Protein AF-A0A425WKC8-F1 (afdb_monomer_lite)

Radius of gyration: 30.07 Å; chains: 1; bounding box: 67×68×90 Å

pLDDT: mean 71.14, std 19.86, range [26.58, 93.81]

Structure (mmCIF, N/CA/C/O backbone):
data_AF-A0A425WKC8-F1
#
_entry.id   AF-A0A425WKC8-F1
#
loop_
_atom_site.group_PDB
_atom_site.id
_atom_site.type_symbol
_atom_site.label_atom_id
_atom_site.label_alt_id
_atom_site.label_comp_id
_atom_site.label_asym_id
_atom_site.label_entity_id
_atom_site.label_seq_id
_atom_site.pdbx_PDB_ins_code
_atom_site.Cartn_x
_atom_site.Cartn_y
_atom_site.Cartn_z
_atom_site.occupancy
_atom_site.B_iso_or_equiv
_atom_site.auth_seq_id
_atom_site.auth_comp_id
_atom_site.auth_asym_id
_atom_site.auth_atom_id
_atom_site.pdbx_PDB_model_num
ATOM 1 N N . MET A 1 1 ? -29.186 4.270 -46.339 1.00 45.50 1 MET A N 1
ATOM 2 C CA . MET A 1 1 ? -27.878 3.637 -46.614 1.00 45.50 1 MET A CA 1
ATOM 3 C C . MET A 1 1 ? -27.082 4.549 -47.534 1.00 45.50 1 MET A C 1
ATOM 5 O O . MET A 1 1 ? -27.405 4.643 -48.707 1.00 45.50 1 MET A O 1
ATOM 9 N N . SER A 1 2 ? -26.125 5.294 -46.976 1.00 44.56 2 SER A N 1
ATOM 10 C CA . SER A 1 2 ? -25.170 6.122 -47.722 1.00 44.56 2 SER A CA 1
ATOM 11 C C . SER A 1 2 ? -23.818 5.429 -47.623 1.00 44.56 2 SER A C 1
ATOM 13 O O . SER A 1 2 ? -23.166 5.488 -46.585 1.00 44.56 2 SER A O 1
ATOM 15 N N . GLU A 1 3 ? -23.453 4.721 -48.683 1.00 51.47 3 GLU A N 1
ATOM 16 C CA . GLU A 1 3 ? -22.234 3.925 -48.783 1.00 51.47 3 GLU A CA 1
ATOM 17 C C . GLU A 1 3 ? -21.017 4.849 -48.953 1.00 51.47 3 GLU A C 1
ATOM 19 O O . GLU A 1 3 ? -20.830 5.492 -49.992 1.00 51.47 3 GLU A O 1
ATOM 24 N N . SER A 1 4 ? -20.199 4.965 -47.906 1.00 56.59 4 SER A N 1
ATOM 25 C CA . SER A 1 4 ? -18.940 5.709 -47.919 1.00 56.59 4 SER A CA 1
ATOM 26 C C . SER A 1 4 ? -17.901 4.956 -48.754 1.00 56.59 4 SER A C 1
ATOM 28 O O . SER A 1 4 ? -17.291 3.982 -48.319 1.00 56.59 4 SER A O 1
ATOM 30 N N . ARG A 1 5 ? -17.683 5.409 -49.995 1.00 58.25 5 ARG A N 1
ATOM 31 C CA . ARG A 1 5 ? -16.613 4.874 -50.848 1.00 58.25 5 ARG A CA 1
ATOM 32 C C . ARG A 1 5 ? -15.232 5.152 -50.230 1.00 58.25 5 ARG A C 1
ATOM 34 O O . ARG A 1 5 ? -14.960 6.301 -49.881 1.00 58.25 5 ARG A O 1
ATOM 41 N N . PRO A 1 6 ? -14.322 4.162 -50.181 1.00 57.41 6 PRO A N 1
ATOM 42 C CA . PRO A 1 6 ? -12.956 4.380 -49.724 1.00 57.41 6 PRO A CA 1
ATOM 43 C C . PRO A 1 6 ? -12.214 5.273 -50.727 1.00 57.41 6 PRO A C 1
ATOM 45 O O . PRO A 1 6 ? -11.998 4.894 -51.884 1.00 57.41 6 PRO A O 1
ATOM 48 N N . GLN A 1 7 ? -11.825 6.476 -50.299 1.00 60.62 7 GLN A N 1
ATOM 49 C CA . GLN A 1 7 ? -10.947 7.339 -51.085 1.00 60.62 7 GLN A CA 1
ATOM 50 C C . GLN A 1 7 ? -9.557 6.696 -51.153 1.00 60.62 7 GLN A C 1
ATOM 52 O O . GLN A 1 7 ? -8.824 6.637 -50.168 1.00 60.62 7 GLN A O 1
ATOM 57 N N . LYS A 1 8 ? -9.196 6.184 -52.334 1.00 60.34 8 LYS A N 1
ATOM 58 C CA . LYS A 1 8 ? -7.838 5.717 -52.626 1.00 60.34 8 LYS A CA 1
ATOM 59 C C . LYS A 1 8 ? -6.890 6.911 -52.525 1.00 60.34 8 LYS A C 1
ATOM 61 O O . LYS A 1 8 ? -7.008 7.843 -53.320 1.00 60.34 8 LYS A O 1
ATOM 66 N N . LEU A 1 9 ? -5.957 6.867 -51.571 1.00 60.88 9 LEU A N 1
ATOM 67 C CA . LEU A 1 9 ? -4.905 7.875 -51.455 1.00 60.88 9 LEU A CA 1
ATOM 68 C C . LEU A 1 9 ? -4.150 8.001 -52.793 1.00 60.88 9 LEU A C 1
ATOM 70 O O . LEU A 1 9 ? -3.719 6.983 -53.352 1.00 60.88 9 LEU A O 1
ATOM 74 N N . PRO A 1 10 ? -3.981 9.221 -53.334 1.00 63.09 10 PRO A N 1
ATOM 75 C CA . PRO A 1 10 ? -3.283 9.418 -54.593 1.00 63.09 10 PRO A CA 1
ATOM 76 C C . PRO A 1 10 ? -1.799 9.067 -54.427 1.00 63.09 10 PRO A C 1
ATOM 78 O O . PRO A 1 10 ? -1.097 9.622 -53.584 1.00 63.09 10 PRO A O 1
ATOM 81 N N . LYS A 1 11 ? -1.300 8.160 -55.278 1.00 59.84 11 LYS A N 1
ATOM 82 C CA . LYS A 1 11 ? 0.104 7.701 -55.299 1.00 59.84 11 LYS A CA 1
ATOM 83 C C . LYS A 1 11 ? 1.125 8.839 -55.479 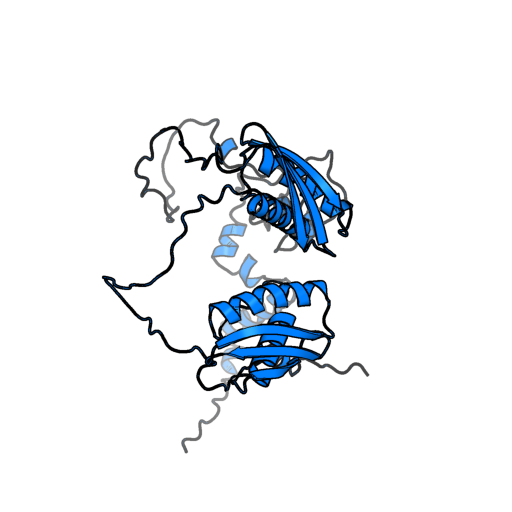1.00 59.84 11 LYS A C 1
ATOM 85 O O . LYS A 1 11 ? 2.301 8.646 -55.193 1.00 59.84 11 LYS A O 1
ATOM 90 N N . SER A 1 12 ? 0.689 10.020 -55.917 1.00 59.00 12 SER A N 1
ATOM 91 C CA . SER A 1 12 ? 1.529 11.211 -56.065 1.00 59.00 12 SER A CA 1
ATOM 92 C C . SER A 1 12 ? 1.943 11.851 -54.736 1.00 59.00 12 SER A C 1
ATOM 94 O O . SER A 1 12 ? 2.941 12.566 -54.713 1.00 59.00 12 SER A O 1
ATOM 96 N N . LEU A 1 13 ? 1.241 11.585 -53.625 1.00 55.34 13 LEU A N 1
ATOM 97 C CA . LEU A 1 13 ? 1.600 12.162 -52.323 1.00 55.34 13 LEU A CA 1
ATOM 98 C C . LEU A 1 13 ? 2.883 11.539 -51.743 1.00 55.34 13 LEU A C 1
ATOM 100 O O . LEU A 1 13 ? 3.683 12.241 -51.126 1.00 55.34 13 LEU A O 1
ATOM 104 N N . ILE A 1 14 ? 3.111 10.247 -52.011 1.00 58.19 14 ILE A N 1
ATOM 105 C CA . ILE A 1 14 ? 4.283 9.481 -51.548 1.00 58.19 14 ILE A CA 1
ATOM 106 C C . ILE A 1 14 ? 5.569 9.940 -52.260 1.00 58.19 14 ILE A C 1
ATOM 108 O O . ILE A 1 14 ? 6.636 9.936 -51.657 1.00 58.19 14 ILE A O 1
ATOM 112 N N . PHE A 1 15 ? 5.464 10.405 -53.511 1.00 62.25 15 PHE A N 1
ATOM 113 C CA . PHE A 1 15 ? 6.594 10.918 -54.303 1.00 62.25 15 PHE A CA 1
ATOM 114 C C . PHE A 1 15 ? 6.789 12.439 -54.211 1.00 62.25 15 PHE A C 1
ATOM 116 O O . PHE A 1 15 ? 7.666 12.991 -54.873 1.00 62.25 15 PHE A O 1
ATOM 123 N N . SER A 1 16 ? 5.990 13.138 -53.400 1.00 75.25 16 SER A N 1
ATOM 124 C CA . SER A 1 16 ? 6.244 14.548 -53.105 1.00 75.25 16 SER A CA 1
ATOM 125 C C . SER A 1 16 ? 7.497 14.688 -52.232 1.00 75.25 16 SER A C 1
ATOM 127 O O . SER A 1 16 ? 7.808 13.797 -51.440 1.00 75.25 16 SER A O 1
ATOM 129 N N . ALA A 1 17 ? 8.199 15.822 -52.322 1.00 78.88 17 ALA A N 1
ATOM 130 C CA . ALA A 1 17 ? 9.347 16.112 -51.456 1.00 78.88 17 ALA A CA 1
ATOM 131 C C . ALA A 1 17 ? 9.007 15.959 -49.955 1.00 78.88 17 ALA A C 1
ATOM 133 O O . ALA A 1 17 ? 9.856 15.553 -49.167 1.00 78.88 17 ALA A O 1
ATOM 134 N N . GLY A 1 18 ? 7.746 16.204 -49.574 1.00 79.88 18 GLY A N 1
ATOM 135 C CA . GLY A 1 18 ? 7.242 15.960 -48.221 1.00 79.88 18 GLY A CA 1
ATOM 136 C C . GLY A 1 18 ? 7.080 14.475 -47.877 1.00 79.88 18 GLY A C 1
ATOM 137 O O . GLY A 1 18 ? 7.423 14.070 -46.771 1.00 79.88 18 GLY A O 1
ATOM 138 N N . GLY A 1 19 ? 6.623 13.646 -48.821 1.00 84.50 19 GLY A N 1
ATOM 139 C CA . GLY A 1 19 ? 6.527 12.192 -48.645 1.00 84.50 19 GLY A CA 1
ATOM 140 C C . GLY A 1 19 ? 7.898 11.535 -48.477 1.00 84.50 19 GLY A C 1
ATOM 141 O O . GLY A 1 19 ? 8.083 10.720 -47.574 1.00 84.50 19 GLY A O 1
ATOM 142 N N . ALA A 1 20 ? 8.882 11.964 -49.271 1.00 84.25 20 ALA A N 1
ATOM 143 C CA . ALA A 1 20 ? 10.269 11.522 -49.133 1.00 84.25 20 ALA A CA 1
ATOM 144 C C . ALA A 1 20 ? 10.888 11.956 -47.789 1.00 84.25 20 ALA A C 1
ATOM 146 O O . ALA A 1 20 ? 11.565 11.158 -47.142 1.00 84.25 20 ALA A O 1
ATOM 147 N N . LEU A 1 21 ? 10.612 13.185 -47.333 1.00 84.44 21 LEU A N 1
ATOM 148 C CA . LEU A 1 21 ? 11.072 13.688 -46.034 1.00 84.44 21 LEU A CA 1
ATOM 149 C C . LEU A 1 21 ? 10.449 12.918 -44.858 1.00 84.44 21 LEU A C 1
ATOM 151 O O . LEU A 1 21 ? 11.169 12.517 -43.946 1.00 84.44 21 LEU A O 1
ATOM 155 N N . LEU A 1 22 ? 9.135 12.666 -44.880 1.00 80.38 22 LEU A N 1
ATOM 156 C CA . LEU A 1 22 ? 8.460 11.899 -43.825 1.00 80.38 22 LEU A CA 1
ATOM 157 C C . LEU A 1 22 ? 8.940 10.449 -43.769 1.00 80.38 22 LEU A C 1
ATOM 159 O O . LEU A 1 22 ? 9.131 9.911 -42.681 1.00 80.38 22 LEU A O 1
ATOM 163 N N . LEU A 1 23 ? 9.180 9.829 -44.925 1.00 83.69 23 LEU A N 1
ATOM 164 C CA . LEU A 1 23 ? 9.697 8.466 -44.999 1.00 83.69 23 LEU A CA 1
ATOM 165 C C . LEU A 1 23 ? 11.142 8.389 -44.477 1.00 83.69 23 LEU A C 1
ATOM 167 O O . LEU A 1 23 ? 11.472 7.459 -43.747 1.00 83.69 23 LEU A O 1
ATOM 171 N N . ALA A 1 24 ? 11.979 9.394 -44.754 1.00 83.06 24 ALA A N 1
ATOM 172 C CA . ALA A 1 24 ? 13.326 9.489 -44.190 1.00 83.06 24 ALA A CA 1
ATOM 173 C C . ALA A 1 24 ? 13.315 9.662 -42.659 1.00 83.06 24 ALA A C 1
ATOM 175 O O . ALA A 1 24 ? 14.075 8.986 -41.967 1.00 83.06 24 ALA A O 1
ATOM 176 N N . ILE A 1 25 ? 12.427 10.509 -42.121 1.00 79.50 25 ILE A N 1
ATOM 177 C CA . ILE A 1 25 ? 12.264 10.686 -40.667 1.00 79.50 25 ILE A CA 1
ATOM 178 C C . ILE A 1 25 ? 11.771 9.384 -40.020 1.00 79.50 25 ILE A C 1
ATOM 180 O O . ILE A 1 25 ? 12.322 8.970 -39.004 1.00 79.50 25 ILE A O 1
ATOM 184 N N . ALA A 1 26 ? 10.794 8.704 -40.629 1.00 80.38 26 ALA A N 1
ATOM 185 C CA . ALA A 1 26 ? 10.265 7.437 -40.125 1.00 80.38 26 ALA A CA 1
ATOM 186 C C . ALA A 1 26 ? 11.333 6.332 -40.090 1.00 80.38 26 ALA A C 1
ATOM 188 O O . ALA A 1 26 ? 11.449 5.632 -39.088 1.00 80.38 26 ALA A O 1
ATOM 189 N N . ILE A 1 27 ? 12.153 6.210 -41.141 1.00 84.19 27 ILE A N 1
ATOM 190 C CA . ILE A 1 27 ? 13.280 5.265 -41.164 1.00 84.19 27 ILE A CA 1
ATOM 191 C C . ILE A 1 27 ? 14.304 5.627 -40.086 1.00 84.19 27 ILE A C 1
ATOM 193 O O . ILE A 1 27 ? 14.761 4.753 -39.359 1.00 84.19 27 ILE A O 1
ATOM 197 N N . PHE A 1 28 ? 14.640 6.907 -39.930 1.00 78.06 28 PHE A N 1
ATOM 198 C CA . PHE A 1 28 ? 15.598 7.354 -38.918 1.00 78.06 28 PHE A CA 1
ATOM 199 C C . PHE A 1 28 ? 15.105 7.101 -37.480 1.00 78.06 28 PHE A C 1
ATOM 201 O O . PHE A 1 28 ? 15.901 6.754 -36.607 1.00 78.06 28 PHE A O 1
ATOM 208 N N . SER A 1 29 ? 13.792 7.180 -37.239 1.00 73.44 29 SER A N 1
ATOM 209 C CA . SER A 1 29 ? 13.166 6.808 -35.962 1.00 73.44 29 SER A CA 1
ATOM 210 C C . SER A 1 29 ? 13.200 5.316 -35.639 1.00 73.44 29 SER A C 1
ATOM 212 O O . SER A 1 29 ? 12.997 4.969 -34.481 1.00 73.44 29 SER A O 1
ATOM 214 N N . LEU A 1 30 ? 13.501 4.446 -36.607 1.00 77.19 30 LEU A N 1
ATOM 215 C CA . LEU A 1 30 ? 13.709 3.017 -36.350 1.00 77.19 30 LEU A CA 1
ATOM 216 C C . LEU A 1 30 ? 15.139 2.692 -35.896 1.00 77.19 30 LEU A C 1
ATOM 218 O O . LEU A 1 30 ? 15.348 1.665 -35.262 1.00 77.19 30 LEU A O 1
ATOM 222 N N . PHE A 1 31 ? 16.121 3.540 -36.218 1.00 76.06 31 PHE A N 1
ATOM 223 C CA . PHE A 1 31 ? 17.531 3.289 -35.890 1.00 76.06 31 PHE A CA 1
ATOM 224 C C . PHE A 1 31 ? 17.996 3.963 -34.601 1.00 76.06 31 PHE A C 1
ATOM 226 O O . PHE A 1 31 ? 18.985 3.535 -34.010 1.00 76.06 31 PHE A O 1
ATOM 233 N N . ILE A 1 32 ? 17.330 5.036 -34.180 1.00 69.94 32 ILE A N 1
ATOM 234 C CA . ILE A 1 32 ? 17.692 5.777 -32.975 1.00 69.94 32 ILE A CA 1
ATOM 235 C C . ILE A 1 32 ? 16.405 6.044 -32.196 1.00 69.94 32 ILE A C 1
ATOM 237 O O . ILE A 1 32 ? 15.503 6.751 -32.668 1.00 69.94 32 ILE A O 1
ATOM 241 N N . ASP A 1 33 ? 16.347 5.493 -30.987 1.00 61.97 33 ASP A N 1
ATOM 242 C CA . ASP A 1 33 ? 15.226 5.677 -30.077 1.00 61.97 33 ASP A CA 1
ATOM 243 C C . ASP A 1 33 ? 14.960 7.170 -29.849 1.00 61.97 33 ASP A C 1
ATOM 245 O O . ASP A 1 33 ? 15.853 7.952 -29.513 1.00 61.97 33 ASP A O 1
ATOM 249 N N . ARG A 1 34 ? 13.698 7.576 -30.034 1.00 69.00 34 ARG A N 1
ATOM 250 C CA . ARG A 1 34 ? 13.191 8.924 -29.710 1.00 69.00 34 ARG A CA 1
ATOM 251 C C . ARG A 1 34 ? 13.845 10.081 -30.491 1.00 69.00 34 ARG A C 1
ATOM 253 O O . ARG A 1 34 ? 13.828 11.219 -30.021 1.00 69.00 34 ARG A O 1
ATOM 260 N N . THR A 1 35 ? 14.350 9.845 -31.707 1.00 72.56 35 THR A N 1
ATOM 261 C CA . THR A 1 35 ? 14.939 10.890 -32.586 1.00 72.56 35 THR A CA 1
ATOM 262 C C . THR A 1 35 ? 14.064 12.104 -32.812 1.00 72.56 35 THR A C 1
ATOM 264 O O . THR A 1 35 ? 14.569 13.226 -32.795 1.00 72.56 35 THR A O 1
ATOM 267 N N . PHE A 1 36 ? 12.765 11.893 -33.019 1.00 71.88 36 PHE A N 1
ATOM 268 C CA . PHE A 1 36 ? 11.833 12.992 -33.221 1.00 71.88 36 PHE A CA 1
ATOM 269 C C . PHE A 1 36 ? 11.835 13.930 -32.011 1.00 71.88 36 PHE A C 1
ATOM 271 O O . PHE A 1 36 ? 12.072 15.126 -32.151 1.00 71.88 36 PHE A O 1
ATOM 278 N N . CYS A 1 37 ? 11.670 13.376 -30.810 1.00 67.81 37 CYS A N 1
ATOM 279 C CA . CYS A 1 37 ? 11.652 14.143 -29.569 1.00 67.81 37 CYS A CA 1
ATOM 280 C C . CYS A 1 37 ? 13.015 14.773 -29.247 1.00 67.81 37 CYS A C 1
ATOM 282 O O . CYS A 1 37 ? 13.055 15.858 -28.674 1.00 67.81 37 CYS A O 1
ATOM 284 N N . ARG A 1 38 ? 14.116 14.110 -29.626 1.00 69.19 38 ARG A N 1
ATOM 285 C CA . ARG A 1 38 ? 15.480 14.531 -29.289 1.00 69.19 38 ARG A CA 1
ATOM 286 C C . ARG A 1 38 ? 16.073 15.581 -30.230 1.00 69.19 38 ARG A C 1
ATOM 288 O O . ARG A 1 38 ? 16.744 16.494 -29.766 1.00 69.19 38 ARG A O 1
ATOM 295 N N . TYR A 1 39 ? 15.838 15.460 -31.534 1.00 71.62 39 TYR A N 1
ATOM 296 C CA . TYR A 1 39 ? 16.539 16.260 -32.548 1.00 71.62 39 TYR A CA 1
ATOM 297 C C . TYR A 1 39 ? 15.618 17.057 -33.467 1.00 71.62 39 TYR A C 1
ATOM 299 O O . TYR A 1 39 ? 16.042 18.077 -34.004 1.00 71.62 39 TYR A O 1
ATOM 307 N N . LEU A 1 40 ? 14.378 16.605 -33.666 1.00 70.19 40 LEU A N 1
ATOM 308 C CA . LEU A 1 40 ? 13.433 17.254 -34.581 1.00 70.19 40 LEU A CA 1
ATOM 309 C C . LEU A 1 40 ? 12.423 18.155 -33.859 1.00 70.19 40 LEU A C 1
ATOM 311 O O . LEU A 1 40 ? 11.916 19.106 -34.450 1.00 70.19 40 LEU A O 1
ATOM 315 N N . CYS A 1 41 ? 12.126 17.867 -32.590 1.00 73.88 41 CYS A N 1
ATOM 316 C CA . CYS A 1 41 ? 11.230 18.672 -31.775 1.00 73.88 41 CYS A CA 1
ATOM 317 C C . CYS A 1 41 ? 11.894 20.025 -31.470 1.00 73.88 41 CYS A C 1
ATOM 319 O O . CYS A 1 41 ? 13.022 20.035 -30.974 1.00 73.88 41 CYS A O 1
ATOM 321 N N . PRO A 1 42 ? 11.216 21.164 -31.698 1.00 70.31 42 PRO A N 1
ATOM 322 C CA . PRO A 1 42 ? 11.785 22.488 -31.449 1.00 70.31 42 PRO A CA 1
ATOM 323 C C . PRO A 1 42 ? 12.225 22.682 -29.990 1.00 70.31 42 PRO A C 1
ATOM 325 O O . PRO A 1 42 ? 13.248 23.309 -29.747 1.00 70.31 42 PRO A O 1
ATOM 328 N N . LEU A 1 43 ? 11.523 22.077 -29.023 1.00 64.12 43 LEU A N 1
ATOM 329 C CA . LEU A 1 43 ? 11.957 22.035 -27.620 1.00 64.12 43 LEU A CA 1
ATOM 330 C C . LEU A 1 43 ? 13.214 21.170 -27.433 1.00 64.12 43 LEU A C 1
ATOM 332 O O . LEU A 1 43 ? 14.161 21.606 -26.789 1.00 64.12 43 LEU A O 1
ATOM 336 N N . GLY A 1 44 ? 13.262 19.977 -28.037 1.00 68.12 44 GLY A N 1
ATOM 337 C CA . GLY A 1 44 ? 14.420 19.076 -27.958 1.00 68.12 44 GLY A CA 1
ATOM 338 C C . GLY A 1 44 ? 15.691 19.687 -28.553 1.00 68.12 44 GLY A C 1
ATOM 339 O O . GLY A 1 44 ? 16.740 19.678 -27.914 1.00 68.12 44 GLY A O 1
ATOM 340 N N . ALA A 1 45 ? 15.582 20.321 -29.722 1.00 68.25 45 ALA A N 1
ATOM 341 C CA . ALA A 1 45 ? 16.689 21.026 -30.365 1.00 68.25 45 ALA A CA 1
ATOM 342 C C . ALA A 1 45 ? 17.238 22.176 -29.497 1.00 68.25 45 ALA A C 1
ATOM 344 O O . ALA A 1 45 ? 18.451 22.380 -29.444 1.00 68.25 45 ALA A O 1
ATOM 345 N N . VAL A 1 46 ? 16.371 22.885 -28.763 1.00 68.38 46 VAL A N 1
ATOM 346 C CA . VAL A 1 46 ? 16.779 23.936 -27.814 1.00 68.38 46 VAL A CA 1
ATOM 347 C C . VAL A 1 46 ? 17.509 23.347 -26.602 1.00 68.38 46 VAL A C 1
ATOM 349 O O . VAL A 1 46 ? 18.542 23.883 -26.198 1.00 68.38 46 VAL A O 1
ATOM 352 N N . PHE A 1 47 ? 17.056 22.213 -26.058 1.00 61.09 47 PHE A N 1
ATOM 353 C CA . PHE A 1 47 ? 17.745 21.541 -24.947 1.00 61.09 47 PHE A CA 1
ATOM 354 C C . PHE A 1 47 ? 19.107 20.953 -25.346 1.00 61.09 47 PHE A C 1
ATOM 356 O O . PHE A 1 47 ? 20.030 20.976 -24.535 1.00 61.09 47 PHE A O 1
ATOM 363 N N . VAL A 1 48 ? 19.283 20.522 -26.601 1.00 62.50 48 VAL A N 1
ATOM 364 C CA . VAL A 1 48 ? 20.591 20.092 -27.139 1.00 62.50 48 VAL A CA 1
ATOM 365 C C . VAL A 1 48 ? 21.579 21.266 -27.249 1.00 62.50 48 VAL A C 1
ATOM 367 O O . VAL A 1 48 ? 22.786 21.080 -27.077 1.00 62.50 48 VAL A O 1
ATOM 370 N N . ILE A 1 49 ? 21.085 22.486 -27.495 1.00 58.09 49 ILE A N 1
ATOM 371 C CA . ILE A 1 49 ? 21.894 23.719 -27.548 1.00 58.09 49 ILE A CA 1
ATOM 372 C C . ILE A 1 49 ? 22.168 24.279 -26.139 1.00 58.09 49 ILE A C 1
ATOM 374 O O . ILE A 1 49 ? 23.164 24.980 -25.939 1.00 58.09 49 ILE A O 1
ATOM 378 N N . SER A 1 50 ? 21.360 23.915 -25.136 1.00 56.75 50 SER A N 1
ATOM 379 C CA . SER A 1 50 ? 21.557 24.276 -23.726 1.00 56.75 50 SER A CA 1
ATOM 380 C C . SER A 1 50 ? 22.690 23.463 -23.080 1.00 56.75 50 SER A C 1
ATOM 382 O O . SER A 1 50 ? 22.512 22.636 -22.186 1.00 56.75 50 SER A O 1
ATOM 384 N N . LYS A 1 51 ? 23.912 23.701 -23.560 1.00 56.62 51 LYS A N 1
ATOM 385 C CA . LYS A 1 51 ? 25.159 23.124 -23.036 1.00 56.62 51 LYS A CA 1
ATOM 386 C C . LYS A 1 51 ? 25.622 23.791 -21.731 1.00 56.62 51 LYS A C 1
ATOM 388 O O . LYS A 1 51 ? 26.633 23.388 -21.163 1.00 56.62 51 LYS A O 1
ATOM 393 N N . ILE A 1 52 ? 24.905 24.820 -21.274 1.00 61.62 52 ILE A N 1
ATOM 394 C CA . ILE A 1 52 ? 25.195 25.588 -20.060 1.00 61.62 52 ILE A CA 1
ATOM 395 C C . ILE A 1 52 ? 24.420 24.948 -18.907 1.00 61.62 52 ILE A C 1
ATOM 397 O O . ILE A 1 52 ? 23.328 25.382 -18.551 1.00 61.62 52 ILE A O 1
ATOM 401 N N . ARG A 1 53 ? 24.973 23.877 -18.338 1.00 64.19 53 ARG A N 1
ATOM 402 C CA . ARG A 1 53 ? 24.434 23.282 -17.112 1.00 64.19 53 ARG A CA 1
ATOM 403 C C . ARG A 1 53 ? 25.160 23.866 -15.917 1.0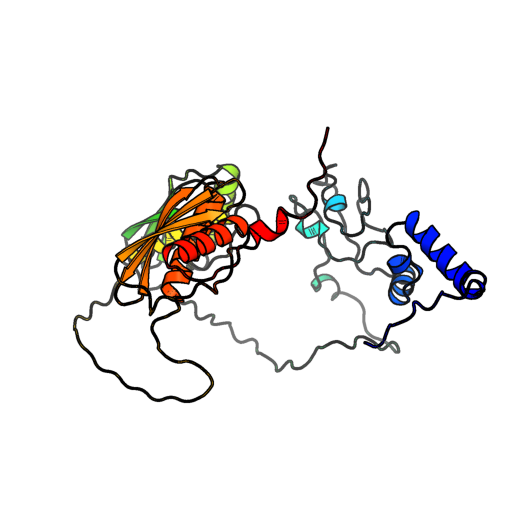0 64.19 53 ARG A C 1
ATOM 405 O O . ARG A 1 53 ? 26.331 23.575 -15.703 1.00 64.19 53 ARG A O 1
ATOM 412 N N . LEU A 1 54 ? 24.466 24.703 -15.146 1.00 62.91 54 LEU A N 1
ATOM 413 C CA . LEU A 1 54 ? 25.001 25.222 -13.882 1.00 62.91 54 LEU A CA 1
ATOM 414 C C . LEU A 1 54 ? 25.134 24.116 -12.826 1.00 62.91 54 LEU A C 1
ATOM 416 O O . LEU A 1 54 ? 26.012 24.182 -11.968 1.00 62.91 54 LEU A O 1
ATOM 420 N N . PHE A 1 55 ? 24.290 23.087 -12.900 1.00 67.00 55 PHE A N 1
ATOM 421 C CA . PHE A 1 55 ? 24.185 22.056 -11.879 1.00 67.00 55 PHE A CA 1
ATOM 422 C C . PHE A 1 55 ? 24.503 20.690 -12.471 1.00 67.00 55 PHE A C 1
ATOM 424 O O . PHE A 1 55 ? 23.740 20.130 -13.246 1.00 67.00 55 PHE A O 1
ATOM 431 N N . HIS A 1 56 ? 25.666 20.158 -12.101 1.00 71.12 56 HIS A N 1
ATOM 432 C CA . HIS A 1 56 ? 26.083 18.816 -12.483 1.00 71.12 56 HIS A CA 1
ATOM 433 C C . HIS A 1 56 ? 25.870 17.845 -11.330 1.00 71.12 56 HIS A C 1
ATOM 435 O O . HIS A 1 56 ? 26.308 18.097 -10.207 1.00 71.12 56 HIS A O 1
ATOM 441 N N . ILE A 1 57 ? 25.284 16.691 -11.638 1.00 78.69 57 ILE A N 1
ATOM 442 C CA . ILE A 1 57 ? 25.186 15.573 -10.704 1.00 78.69 57 ILE A CA 1
ATOM 443 C C . ILE A 1 57 ? 26.588 14.984 -10.500 1.00 78.69 57 ILE A C 1
ATOM 445 O O . ILE A 1 57 ? 27.224 14.510 -11.451 1.00 78.69 57 ILE A O 1
ATO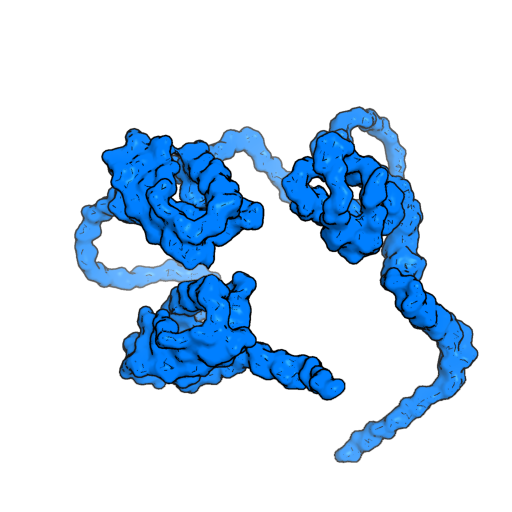M 449 N N . ARG A 1 58 ? 27.075 15.009 -9.255 1.00 77.00 58 ARG A N 1
ATOM 450 C CA . ARG A 1 58 ? 28.388 14.467 -8.872 1.00 77.00 58 ARG A CA 1
ATOM 451 C C . ARG A 1 58 ? 28.228 13.221 -8.011 1.00 77.00 58 ARG A C 1
ATOM 453 O O . ARG A 1 58 ? 27.471 13.229 -7.044 1.00 77.00 58 ARG A O 1
ATOM 460 N N . LYS A 1 59 ? 28.982 12.173 -8.336 1.00 79.38 59 LYS A N 1
ATOM 461 C CA . LYS A 1 59 ? 29.103 10.935 -7.561 1.00 79.38 59 LYS A CA 1
ATOM 462 C C . LYS A 1 59 ? 30.334 11.046 -6.670 1.00 79.38 59 LYS A C 1
ATOM 464 O O . LYS A 1 59 ? 31.436 11.282 -7.167 1.00 79.38 59 LYS A O 1
ATOM 469 N N . LYS A 1 60 ? 30.171 10.894 -5.357 1.00 68.56 60 LYS A N 1
ATOM 470 C CA . LYS A 1 60 ? 31.304 10.935 -4.425 1.00 68.56 60 LYS A CA 1
ATOM 471 C C . LYS A 1 60 ? 32.003 9.570 -4.421 1.00 68.56 60 LYS A C 1
ATOM 473 O O . LYS A 1 60 ? 31.417 8.558 -4.065 1.00 68.56 60 LYS A O 1
ATOM 478 N N . ASP A 1 61 ? 33.253 9.521 -4.861 1.00 64.62 61 ASP A N 1
ATOM 479 C CA . ASP A 1 61 ? 33.940 8.272 -5.246 1.00 64.62 61 ASP A CA 1
ATOM 480 C C . ASP A 1 61 ? 34.084 7.241 -4.102 1.00 64.62 61 ASP A C 1
ATOM 482 O O . ASP A 1 61 ? 34.117 6.035 -4.315 1.00 64.62 61 ASP A O 1
ATOM 486 N N . THR A 1 62 ? 34.062 7.694 -2.846 1.00 60.06 62 THR A N 1
ATOM 487 C CA . THR A 1 62 ? 34.381 6.859 -1.676 1.00 60.06 62 THR A CA 1
ATOM 488 C C . THR A 1 62 ? 33.371 5.747 -1.367 1.00 60.06 62 THR A C 1
ATOM 490 O O . THR A 1 62 ? 33.681 4.864 -0.571 1.00 60.06 62 THR A O 1
ATOM 493 N N . ARG A 1 63 ? 32.167 5.774 -1.956 1.00 61.69 63 ARG A N 1
ATOM 494 C CA . ARG A 1 63 ? 31.104 4.763 -1.746 1.00 61.69 63 ARG A CA 1
ATOM 495 C C . ARG A 1 63 ? 30.394 4.336 -3.040 1.00 61.69 63 ARG A C 1
ATOM 497 O O . ARG A 1 63 ? 29.329 3.720 -2.985 1.00 61.69 63 ARG A O 1
ATOM 504 N N . CYS A 1 64 ? 30.934 4.686 -4.212 1.00 72.25 64 CYS A N 1
ATOM 505 C CA . CYS A 1 64 ? 30.305 4.374 -5.497 1.00 72.25 64 CYS A CA 1
ATOM 506 C C . CYS A 1 64 ? 30.799 3.016 -6.025 1.00 72.25 64 CYS A C 1
ATOM 508 O O . CYS A 1 64 ? 31.937 2.893 -6.464 1.00 72.25 64 CYS A O 1
ATOM 510 N N . GLY A 1 65 ? 29.944 1.989 -5.997 1.00 69.69 65 GLY A N 1
ATOM 511 C CA . GLY A 1 65 ? 30.229 0.678 -6.599 1.00 69.69 65 GLY A CA 1
ATOM 512 C C . GLY A 1 65 ? 29.817 0.583 -8.077 1.00 69.69 65 GLY A C 1
ATOM 513 O O . GLY A 1 65 ? 29.165 1.478 -8.614 1.00 69.69 65 GLY A O 1
ATOM 514 N N . ARG A 1 66 ? 30.133 -0.540 -8.740 1.00 71.00 66 ARG A N 1
ATOM 515 C CA . ARG A 1 66 ? 29.670 -0.869 -10.111 1.00 71.00 66 ARG A CA 1
ATOM 516 C C . ARG A 1 66 ? 28.228 -1.407 -10.129 1.00 71.00 66 ARG A C 1
ATOM 518 O O . ARG A 1 66 ? 27.954 -2.431 -10.738 1.00 71.00 66 ARG A O 1
ATOM 525 N N . CYS A 1 67 ? 27.314 -0.761 -9.407 1.00 75.81 67 CYS A N 1
ATOM 526 C CA . CYS A 1 67 ? 25.947 -1.258 -9.221 1.00 75.81 67 CYS A CA 1
ATOM 527 C C . CYS A 1 67 ? 24.985 -0.929 -10.376 1.00 75.81 67 CYS A C 1
ATOM 529 O O . CYS A 1 67 ? 23.891 -1.469 -10.391 1.00 75.81 67 CYS A O 1
ATOM 531 N N . HIS A 1 68 ? 25.355 -0.038 -11.306 1.00 78.12 68 HIS A N 1
ATOM 532 C CA . HIS A 1 68 ? 24.549 0.403 -12.464 1.00 78.12 68 HIS A CA 1
ATOM 533 C C . HIS A 1 68 ? 23.150 0.999 -12.174 1.00 78.12 68 HIS A C 1
ATOM 535 O O . HIS A 1 68 ? 22.531 1.544 -13.081 1.00 78.12 68 HIS A O 1
ATOM 541 N N . ILE A 1 69 ? 22.729 1.082 -10.907 1.00 82.19 69 ILE A N 1
ATOM 542 C CA . ILE A 1 69 ? 21.424 1.617 -10.469 1.00 82.19 69 ILE A CA 1
ATOM 543 C C . ILE A 1 69 ? 21.122 3.013 -11.039 1.00 82.19 69 ILE A C 1
ATOM 545 O O . ILE A 1 69 ? 20.004 3.290 -11.457 1.00 82.19 69 ILE A O 1
ATOM 549 N N . CYS A 1 70 ? 22.111 3.912 -11.090 1.00 78.75 70 CYS A N 1
ATOM 550 C CA . CYS A 1 70 ? 21.903 5.256 -11.641 1.00 78.75 70 CYS A CA 1
ATOM 551 C C . CYS A 1 70 ? 21.619 5.256 -13.151 1.00 78.75 70 CYS A C 1
ATOM 553 O O . CYS A 1 70 ? 21.005 6.198 -13.642 1.00 78.75 70 CYS A O 1
ATOM 555 N N . THR A 1 71 ? 22.097 4.244 -13.875 1.00 78.94 71 THR A N 1
ATOM 556 C CA . THR A 1 71 ? 21.842 4.065 -15.307 1.00 78.94 71 THR A CA 1
ATOM 557 C C . THR A 1 71 ? 20.461 3.462 -15.537 1.00 78.94 71 THR A C 1
ATOM 559 O O . THR A 1 71 ? 19.753 3.937 -16.420 1.00 78.94 71 THR A O 1
ATOM 562 N N . ASP A 1 72 ? 20.029 2.537 -14.679 1.00 79.88 72 ASP A N 1
ATOM 563 C CA . ASP A 1 72 ? 18.699 1.919 -14.761 1.00 79.88 72 ASP A CA 1
ATOM 564 C C . ASP A 1 72 ? 17.573 2.871 -14.329 1.00 79.88 72 ASP A C 1
ATOM 566 O O . ASP A 1 72 ? 16.503 2.909 -14.932 1.00 79.88 72 ASP A O 1
ATOM 570 N N . ALA A 1 73 ? 17.814 3.698 -13.307 1.00 75.69 73 ALA A N 1
ATOM 571 C CA . ALA A 1 73 ? 16.850 4.692 -12.827 1.00 75.69 73 ALA A CA 1
ATOM 572 C C . ALA A 1 73 ? 16.631 5.850 -13.815 1.00 75.69 73 ALA A C 1
ATOM 574 O O . ALA A 1 73 ? 15.696 6.646 -13.667 1.00 75.69 73 ALA A O 1
ATOM 575 N N . PHE A 1 74 ? 17.517 5.991 -14.800 1.00 72.81 74 PHE A N 1
ATOM 576 C CA . PHE A 1 74 ? 17.513 7.125 -15.694 1.00 72.81 74 PHE A CA 1
ATOM 577 C C . PHE A 1 74 ? 16.638 6.866 -16.929 1.00 72.81 74 PHE A C 1
ATOM 579 O O . PHE A 1 74 ? 16.932 6.040 -17.788 1.00 72.81 74 PHE A O 1
ATOM 586 N N . ILE A 1 75 ? 15.575 7.665 -17.047 1.00 62.59 75 ILE A N 1
ATOM 587 C CA . ILE A 1 75 ? 14.493 7.501 -18.034 1.00 62.59 75 ILE A CA 1
ATOM 588 C C . ILE A 1 75 ? 14.987 7.566 -19.491 1.00 62.59 75 ILE A C 1
ATOM 590 O O . ILE A 1 75 ? 14.337 7.020 -20.382 1.00 62.59 75 ILE A O 1
ATOM 594 N N . MET A 1 76 ? 16.126 8.221 -19.749 1.00 63.66 76 MET A N 1
ATOM 595 C CA . MET A 1 76 ? 16.678 8.369 -21.105 1.00 63.66 76 MET A CA 1
ATOM 596 C C . MET A 1 76 ? 17.904 7.468 -21.375 1.00 63.66 76 MET A C 1
ATOM 598 O O . MET A 1 76 ? 18.647 7.738 -22.312 1.00 63.66 76 MET A O 1
ATOM 602 N N . GLY A 1 77 ? 18.148 6.433 -20.557 1.00 68.00 77 GLY A N 1
ATOM 603 C CA . GLY A 1 77 ? 19.156 5.385 -20.801 1.00 68.00 77 GLY A CA 1
ATOM 604 C C . GLY A 1 77 ? 20.625 5.830 -20.932 1.00 68.00 77 GLY A C 1
ATOM 605 O O . GLY A 1 77 ? 21.331 5.357 -21.817 1.00 68.00 77 GLY A O 1
ATOM 606 N N . ILE A 1 78 ? 21.113 6.746 -20.090 1.00 74.69 78 ILE A N 1
ATOM 607 C CA . ILE A 1 78 ? 22.515 7.186 -20.084 1.00 74.69 78 ILE A CA 1
ATOM 608 C C . ILE A 1 78 ? 23.357 6.213 -19.266 1.00 74.69 78 ILE A C 1
ATOM 610 O O . ILE A 1 78 ? 23.136 6.026 -18.065 1.00 74.69 78 ILE A O 1
ATOM 614 N N . ASP A 1 79 ? 24.410 5.690 -19.886 1.00 72.50 79 ASP A N 1
ATOM 615 C CA . ASP A 1 79 ? 25.469 5.030 -19.138 1.00 72.50 79 ASP A CA 1
ATOM 616 C C . ASP A 1 79 ? 26.266 6.073 -18.342 1.00 72.50 79 ASP A C 1
ATOM 618 O O . ASP A 1 79 ? 26.914 6.965 -18.893 1.00 72.50 79 ASP A O 1
ATOM 622 N N . THR A 1 80 ? 26.163 5.993 -17.018 1.00 72.69 80 THR A N 1
ATOM 623 C CA . THR A 1 80 ? 26.911 6.843 -16.086 1.00 72.69 80 THR A CA 1
ATOM 624 C C . THR A 1 80 ? 28.009 6.045 -15.375 1.00 72.69 80 THR A C 1
ATOM 626 O O . THR A 1 80 ? 28.591 6.528 -14.396 1.00 72.69 80 THR A O 1
ATOM 629 N N . GLY A 1 81 ? 28.281 4.814 -15.817 1.00 65.81 81 GLY A N 1
ATOM 630 C CA . GLY A 1 81 ? 29.311 3.940 -15.273 1.00 65.81 81 GLY A CA 1
ATOM 631 C C . GLY A 1 81 ? 30.702 4.573 -15.338 1.00 65.81 81 GLY A C 1
ATOM 632 O O . GLY A 1 81 ? 31.102 5.158 -16.339 1.00 65.81 81 GLY A O 1
ATOM 633 N N . GLY A 1 82 ? 31.450 4.492 -14.234 1.00 65.12 82 GLY A N 1
ATOM 634 C CA . GLY A 1 82 ? 32.871 4.865 -14.191 1.00 65.12 82 GLY A CA 1
ATOM 635 C C . GLY A 1 82 ? 33.203 6.363 -14.216 1.00 65.12 82 GLY A C 1
ATOM 636 O O . GLY A 1 82 ? 34.372 6.705 -14.071 1.00 65.12 82 GLY A O 1
ATOM 637 N N . SER A 1 83 ? 32.219 7.257 -14.352 1.00 67.38 83 SER A N 1
ATOM 638 C CA . SER A 1 83 ? 32.442 8.711 -14.319 1.00 67.38 83 SER A CA 1
ATOM 639 C C . SER A 1 83 ? 31.925 9.327 -13.019 1.00 67.38 83 SER A C 1
ATOM 641 O O . SER A 1 83 ? 30.772 9.122 -12.638 1.00 67.38 83 SER A O 1
ATOM 643 N N . SER A 1 84 ? 32.766 10.121 -12.349 1.00 70.81 84 SER A N 1
ATOM 644 C CA . SER A 1 84 ? 32.424 10.827 -11.103 1.00 70.81 84 SER A CA 1
ATOM 645 C C . SER A 1 84 ? 31.464 12.005 -11.312 1.00 70.81 84 SER A C 1
ATOM 647 O O . SER A 1 84 ? 30.881 12.512 -10.356 1.00 70.81 84 SER A O 1
ATOM 649 N N . VAL A 1 85 ? 31.254 12.432 -12.558 1.00 75.06 85 VAL A N 1
ATOM 650 C CA . VAL A 1 85 ? 30.348 13.525 -12.925 1.00 75.06 85 VAL A CA 1
ATOM 651 C C . VAL A 1 85 ? 29.526 13.115 -14.142 1.00 75.06 85 VAL A C 1
ATOM 653 O O . VAL A 1 85 ? 30.072 12.581 -15.107 1.00 75.06 85 VAL A O 1
ATOM 656 N N . VAL A 1 86 ? 28.218 13.381 -14.110 1.00 77.31 86 VAL A N 1
ATOM 657 C CA . VAL A 1 86 ? 27.332 13.170 -15.263 1.00 77.31 86 VAL A CA 1
ATOM 658 C C . VAL A 1 86 ? 27.404 14.400 -16.173 1.00 77.31 86 VAL A C 1
ATOM 660 O O . VAL A 1 86 ? 26.936 15.485 -15.824 1.00 77.31 86 VAL A O 1
ATOM 663 N N . THR A 1 87 ? 28.025 14.242 -17.341 1.00 73.50 87 THR A N 1
ATOM 664 C CA . THR A 1 87 ? 28.244 15.316 -18.334 1.00 73.50 87 THR A CA 1
ATOM 665 C C . THR A 1 87 ? 27.498 15.086 -19.649 1.00 73.50 87 THR A C 1
ATOM 667 O O . THR A 1 87 ? 27.672 15.831 -20.612 1.00 73.50 87 THR A O 1
ATOM 670 N N . SER A 1 88 ? 26.652 14.060 -19.710 1.00 73.75 88 SER A N 1
ATOM 671 C CA . SER A 1 88 ? 25.887 13.701 -20.900 1.00 73.75 88 SER A CA 1
ATOM 672 C C . SER A 1 88 ? 24.838 14.763 -21.236 1.00 73.75 88 SER A C 1
ATOM 674 O O . SER A 1 88 ? 23.998 15.109 -20.404 1.00 73.75 88 SER A O 1
ATOM 676 N N . GLY A 1 89 ? 24.837 15.218 -22.496 1.00 69.25 89 GLY A N 1
ATOM 677 C CA . GLY A 1 89 ? 23.864 16.180 -23.045 1.00 69.25 89 GLY A CA 1
ATOM 678 C C . GLY A 1 89 ? 22.407 15.695 -23.035 1.00 69.25 89 GLY A C 1
ATOM 679 O O . GLY A 1 89 ? 21.489 16.470 -23.266 1.00 69.25 89 GLY A O 1
ATOM 680 N N . GLU A 1 90 ? 22.209 14.425 -22.700 1.00 72.25 90 GLU A N 1
ATOM 681 C CA . GLU A 1 90 ? 20.926 13.733 -22.596 1.00 72.25 90 GLU A CA 1
ATOM 682 C C . GLU A 1 90 ? 20.296 13.825 -21.201 1.00 72.25 90 GLU A C 1
ATOM 684 O O . GLU A 1 90 ? 19.107 13.562 -21.034 1.00 72.25 90 GLU A O 1
ATOM 689 N N . CYS A 1 91 ? 21.083 14.159 -20.171 1.00 76.94 91 CYS A N 1
ATOM 690 C CA . CYS A 1 91 ? 20.557 14.253 -18.812 1.00 76.94 91 CYS A CA 1
ATOM 691 C C . CYS A 1 91 ? 19.696 15.516 -18.685 1.00 76.94 91 CYS A C 1
ATOM 693 O O . CYS A 1 91 ? 20.143 16.603 -19.007 1.00 76.94 91 CYS A O 1
ATOM 695 N N . ILE A 1 92 ? 18.452 15.379 -18.244 1.00 76.12 92 ILE A N 1
ATOM 696 C CA . ILE A 1 92 ? 17.536 16.517 -18.051 1.00 76.12 92 ILE A CA 1
ATOM 697 C C . ILE A 1 92 ? 17.522 17.017 -16.599 1.00 76.12 92 ILE A C 1
ATOM 699 O O . ILE A 1 92 ? 16.611 17.731 -16.206 1.00 76.12 92 ILE A O 1
ATOM 703 N N . ASP A 1 93 ? 18.488 16.568 -15.792 1.00 75.00 93 ASP A N 1
ATOM 704 C CA . ASP A 1 93 ? 18.657 16.931 -14.381 1.00 75.00 93 ASP A CA 1
ATOM 705 C C . ASP A 1 93 ? 17.386 16.712 -13.532 1.00 75.00 93 ASP A C 1
ATOM 707 O O . ASP A 1 93 ? 17.060 17.472 -12.633 1.00 75.00 93 ASP A O 1
ATOM 711 N N . CYS A 1 94 ? 16.673 15.610 -13.800 1.00 80.12 94 CYS A N 1
ATOM 712 C CA . CYS A 1 94 ? 15.466 15.204 -13.063 1.00 80.12 94 CYS A CA 1
ATOM 713 C C . CYS A 1 94 ? 15.732 14.569 -11.684 1.00 80.12 94 CYS A C 1
ATOM 715 O O . CYS A 1 94 ? 14.790 14.164 -11.014 1.00 80.12 94 CYS A O 1
ATOM 717 N N . PHE A 1 95 ? 17.001 14.395 -11.304 1.00 81.50 95 PHE A N 1
ATOM 718 C CA . PHE A 1 95 ? 17.474 13.842 -10.024 1.00 81.50 95 PHE A CA 1
ATOM 719 C C . PHE A 1 95 ? 16.979 12.447 -9.588 1.00 81.50 95 PHE A C 1
ATOM 721 O O . PHE A 1 95 ? 17.444 11.961 -8.565 1.00 81.50 95 PHE A O 1
ATOM 728 N N . ARG A 1 96 ? 16.212 11.702 -10.397 1.00 81.00 96 ARG A N 1
ATOM 729 C CA . ARG A 1 96 ? 15.798 10.315 -10.071 1.00 81.00 96 ARG A CA 1
ATOM 730 C C . ARG A 1 96 ? 16.932 9.357 -9.700 1.00 81.00 96 ARG A C 1
ATOM 732 O O . ARG A 1 96 ? 16.744 8.434 -8.915 1.00 81.00 96 ARG A O 1
ATOM 739 N N . CYS A 1 97 ? 18.116 9.544 -10.279 1.00 81.81 97 CYS A N 1
ATOM 740 C CA . CYS A 1 97 ? 19.279 8.729 -9.937 1.00 81.81 97 CYS A CA 1
ATOM 741 C C . CYS A 1 97 ? 19.834 9.026 -8.533 1.00 81.81 97 CYS A C 1
ATOM 743 O O . CYS A 1 97 ? 20.540 8.177 -7.993 1.00 81.81 97 CYS A O 1
ATOM 745 N N . ALA A 1 98 ? 19.559 10.210 -7.969 1.00 79.69 98 ALA A N 1
ATOM 746 C CA . ALA A 1 98 ? 19.861 10.544 -6.580 1.00 79.69 98 ALA A CA 1
ATOM 747 C C . ALA A 1 98 ? 18.898 9.811 -5.634 1.00 79.69 98 ALA A C 1
ATOM 749 O O . ALA A 1 98 ? 19.370 9.166 -4.702 1.00 79.69 98 ALA A O 1
ATOM 750 N N . ASP A 1 99 ? 17.600 9.799 -5.953 1.00 79.50 99 ASP A N 1
ATOM 751 C CA . ASP A 1 99 ? 16.568 9.112 -5.158 1.00 79.50 99 ASP A CA 1
ATOM 752 C C . ASP A 1 99 ? 16.753 7.590 -5.147 1.00 79.50 99 ASP A C 1
ATOM 754 O O . ASP A 1 99 ? 16.623 6.934 -4.118 1.00 79.50 99 ASP A O 1
ATOM 758 N N . ALA A 1 100 ? 17.110 7.011 -6.295 1.00 80.88 100 ALA A N 1
ATOM 759 C CA . ALA A 1 100 ? 17.328 5.573 -6.419 1.00 80.88 100 ALA A CA 1
ATOM 760 C C . ALA A 1 100 ? 18.645 5.093 -5.779 1.00 80.88 100 ALA A C 1
ATOM 762 O O . ALA A 1 100 ? 18.887 3.888 -5.721 1.00 80.88 100 ALA A O 1
ATOM 763 N N . CYS A 1 101 ? 19.538 5.992 -5.347 1.00 81.81 101 CYS A N 1
ATOM 764 C CA . CYS A 1 101 ? 20.857 5.604 -4.859 1.00 81.81 101 CYS A CA 1
ATOM 765 C C . CYS A 1 101 ? 20.807 5.120 -3.399 1.00 81.81 101 CYS A C 1
ATOM 767 O O . CYS A 1 101 ? 20.682 5.943 -2.490 1.00 81.81 101 CYS A O 1
ATOM 769 N N . PRO A 1 102 ? 21.038 3.820 -3.126 1.00 76.00 102 PRO A N 1
ATOM 770 C CA . PRO A 1 102 ? 20.948 3.278 -1.768 1.00 76.00 102 PRO A CA 1
ATOM 771 C C . PRO A 1 102 ? 22.045 3.805 -0.831 1.00 76.00 102 PRO A C 1
ATOM 773 O O . PRO A 1 102 ? 21.905 3.737 0.384 1.00 76.00 102 PRO A O 1
ATOM 776 N N . SER A 1 103 ? 23.147 4.329 -1.378 1.00 74.69 103 SER A N 1
ATOM 777 C CA . SER A 1 103 ? 24.255 4.894 -0.604 1.00 74.69 103 SER A CA 1
ATOM 778 C C . SER A 1 103 ? 24.174 6.416 -0.425 1.00 74.69 103 SER A C 1
ATOM 780 O O . SER A 1 103 ? 25.117 6.990 0.129 1.00 74.69 103 SER A O 1
ATOM 782 N N . ALA A 1 104 ? 23.091 7.063 -0.895 1.00 74.12 104 ALA A N 1
ATOM 783 C CA . ALA A 1 104 ? 22.884 8.520 -0.864 1.00 74.12 104 ALA A CA 1
ATOM 784 C C . ALA A 1 104 ? 24.143 9.295 -1.301 1.00 74.12 104 ALA A C 1
ATOM 786 O O . ALA A 1 104 ? 24.593 10.254 -0.675 1.00 74.12 104 ALA A O 1
ATOM 787 N N . ASN A 1 105 ? 24.793 8.786 -2.348 1.00 75.44 105 ASN A N 1
ATOM 788 C CA . ASN A 1 105 ? 26.171 9.131 -2.682 1.00 75.44 105 ASN A CA 1
ATOM 789 C C . ASN A 1 105 ? 26.283 10.120 -3.855 1.00 75.44 105 ASN A C 1
ATOM 791 O O . ASN A 1 105 ? 27.376 10.368 -4.377 1.00 75.44 105 ASN A O 1
ATOM 795 N N . LEU A 1 106 ? 25.142 10.667 -4.279 1.00 75.00 106 LEU A N 1
ATOM 796 C CA . LEU A 1 106 ? 25.054 11.720 -5.276 1.00 75.00 106 LEU A CA 1
ATOM 797 C C . LEU A 1 106 ? 24.791 13.039 -4.563 1.00 75.00 106 LEU A C 1
ATOM 799 O O . LEU A 1 106 ? 23.850 13.162 -3.788 1.00 75.00 106 LEU A O 1
ATOM 803 N N . MET A 1 107 ? 25.623 14.033 -4.850 1.00 65.56 107 MET A N 1
ATOM 804 C CA . MET A 1 107 ? 25.340 15.407 -4.460 1.00 65.56 107 MET A CA 1
ATOM 805 C C . MET A 1 107 ? 24.525 16.031 -5.589 1.00 65.56 107 MET A C 1
ATOM 807 O O . MET A 1 107 ? 25.072 16.377 -6.640 1.00 65.56 107 MET A O 1
ATOM 811 N N . ALA A 1 108 ? 23.214 16.130 -5.380 1.00 59.97 108 ALA A N 1
ATOM 812 C CA . ALA A 1 108 ? 22.415 17.146 -6.043 1.00 59.97 108 ALA A CA 1
ATOM 813 C C . ALA A 1 108 ? 22.702 18.472 -5.321 1.00 59.97 108 ALA A C 1
ATOM 815 O O . ALA A 1 108 ? 22.721 18.488 -4.088 1.00 59.97 108 ALA A O 1
ATOM 816 N N . PRO A 1 109 ? 22.987 19.573 -6.029 1.00 55.44 109 PRO A N 1
ATOM 817 C CA . PRO A 1 109 ? 23.003 20.870 -5.380 1.00 55.44 109 PRO A CA 1
ATOM 818 C C . PRO A 1 109 ? 21.576 21.147 -4.899 1.00 55.44 109 PRO A C 1
ATOM 820 O O . PRO A 1 109 ? 20.681 21.360 -5.715 1.00 55.44 109 PRO A O 1
ATOM 823 N N . SER A 1 110 ? 21.348 21.112 -3.583 1.00 47.94 110 SER A N 1
ATOM 824 C CA . SER A 1 110 ? 20.173 21.767 -3.022 1.00 47.94 110 SER A CA 1
ATOM 825 C C . SER A 1 110 ? 20.239 23.242 -3.425 1.00 47.94 110 SER A C 1
ATOM 827 O O . SER A 1 110 ? 21.320 23.832 -3.540 1.00 47.94 110 SER A O 1
ATOM 829 N N . CYS A 1 111 ? 19.075 23.834 -3.682 1.00 48.34 111 CYS A N 1
ATOM 830 C CA . CYS A 1 111 ? 18.912 25.223 -4.124 1.00 48.34 111 CYS A CA 1
ATOM 831 C C . CYS A 1 111 ? 19.594 26.255 -3.189 1.00 48.34 111 CYS A C 1
ATOM 833 O O . CYS A 1 111 ? 19.769 27.414 -3.547 1.00 48.34 111 CYS A O 1
ATOM 835 N N . GLU A 1 112 ? 20.055 25.838 -2.011 1.00 44.06 112 GLU A N 1
ATOM 836 C CA . GLU A 1 112 ? 20.749 26.672 -1.029 1.00 44.06 112 GLU A CA 1
ATOM 837 C C . GLU A 1 112 ? 22.198 27.014 -1.419 1.00 44.06 112 GLU A C 1
ATOM 839 O O . GLU A 1 112 ? 22.744 28.013 -0.953 1.00 44.06 112 GLU A O 1
ATOM 844 N N . ALA A 1 113 ? 22.841 26.242 -2.302 1.00 39.78 113 ALA A N 1
ATOM 845 C CA . ALA A 1 113 ? 24.263 26.434 -2.606 1.00 39.78 113 ALA A CA 1
ATOM 846 C C . ALA A 1 113 ? 24.556 27.468 -3.715 1.00 39.78 113 ALA A C 1
ATOM 848 O O . ALA A 1 113 ? 25.718 27.809 -3.935 1.00 39.78 113 ALA A O 1
ATOM 849 N N . ALA A 1 114 ? 23.537 27.989 -4.408 1.00 40.00 114 ALA A N 1
ATOM 850 C CA . ALA A 1 114 ? 23.709 28.994 -5.467 1.00 40.00 114 ALA A CA 1
ATOM 851 C C . ALA A 1 114 ? 23.529 30.448 -4.984 1.00 40.00 114 ALA A C 1
ATOM 853 O O . ALA A 1 114 ? 23.575 31.371 -5.794 1.00 40.00 114 ALA A O 1
ATOM 854 N N . ALA A 1 115 ? 23.347 30.670 -3.677 1.00 38.75 115 ALA A N 1
ATOM 855 C CA . ALA A 1 115 ? 23.150 32.004 -3.102 1.00 38.75 115 ALA A CA 1
ATOM 856 C C . ALA A 1 115 ? 24.436 32.658 -2.558 1.00 38.75 115 ALA A C 1
ATOM 858 O O . ALA A 1 115 ? 24.374 33.727 -1.952 1.00 38.75 115 ALA A O 1
ATOM 859 N N . ALA A 1 116 ? 25.613 32.064 -2.777 1.00 44.25 116 ALA A N 1
ATOM 860 C CA . ALA A 1 116 ? 26.877 32.663 -2.367 1.00 44.25 116 ALA A CA 1
ATOM 861 C C . ALA A 1 116 ? 27.738 33.020 -3.586 1.00 44.25 116 ALA A C 1
ATOM 863 O O . ALA A 1 116 ? 28.260 32.157 -4.283 1.00 44.25 116 ALA A O 1
ATOM 864 N N . THR A 1 117 ? 27.945 34.326 -3.758 1.00 46.69 117 THR A N 1
ATOM 865 C CA . THR A 1 117 ? 28.906 34.991 -4.656 1.00 46.69 117 THR A CA 1
ATOM 866 C C . THR A 1 117 ? 28.484 35.175 -6.120 1.00 46.69 117 THR A C 1
ATOM 868 O O . THR A 1 117 ? 28.860 34.422 -7.005 1.00 46.69 117 THR A O 1
ATOM 871 N N . ALA A 1 118 ? 27.785 36.275 -6.405 1.00 33.31 118 ALA A N 1
ATOM 872 C CA . ALA A 1 118 ? 28.325 37.345 -7.253 1.00 33.31 118 ALA A CA 1
ATOM 873 C C . ALA A 1 118 ? 27.339 38.519 -7.307 1.00 33.31 118 ALA A C 1
ATOM 875 O O . ALA A 1 118 ? 26.132 38.353 -7.448 1.00 33.31 118 ALA A O 1
ATOM 876 N N . ALA A 1 119 ? 27.900 39.710 -7.142 1.00 34.84 119 ALA A N 1
ATOM 877 C CA . ALA A 1 119 ? 27.234 41.001 -7.150 1.00 34.84 119 ALA A CA 1
ATOM 878 C C . ALA A 1 119 ? 26.550 41.307 -8.511 1.00 34.84 119 ALA A C 1
ATOM 880 O O . ALA A 1 119 ? 26.827 40.637 -9.506 1.00 34.84 119 ALA A O 1
ATOM 881 N N . PRO A 1 120 ? 25.644 42.303 -8.549 1.00 55.69 120 PRO A N 1
ATOM 882 C CA . PRO A 1 120 ? 24.644 42.483 -9.593 1.00 55.69 120 PRO A CA 1
ATOM 883 C C . PRO A 1 120 ? 25.234 43.129 -10.853 1.00 55.69 120 PRO A C 1
ATOM 885 O O . PRO A 1 120 ? 26.381 43.571 -10.848 1.00 55.69 120 PRO A O 1
ATOM 888 N N . LEU A 1 121 ? 24.361 43.275 -11.858 1.00 40.88 121 LEU A N 1
ATOM 889 C CA . LEU A 1 121 ? 24.489 43.944 -13.162 1.00 40.88 121 LEU A CA 1
ATOM 890 C C . LEU A 1 121 ? 24.624 42.935 -14.317 1.00 40.88 121 LEU A C 1
ATOM 892 O O . LEU A 1 121 ? 25.456 42.047 -14.284 1.00 40.88 121 LEU A O 1
ATOM 896 N N . ALA A 1 122 ? 23.889 43.024 -15.416 1.00 40.12 122 ALA A N 1
ATOM 897 C CA . ALA A 1 122 ? 22.828 43.927 -15.815 1.00 40.12 122 ALA A CA 1
ATOM 898 C C . ALA A 1 122 ? 22.298 43.410 -17.165 1.00 40.12 122 ALA A C 1
ATOM 900 O O . ALA A 1 122 ? 23.072 42.938 -17.991 1.00 40.12 122 ALA A O 1
ATOM 901 N N . PHE A 1 123 ? 21.000 43.605 -17.388 1.00 39.44 123 PHE A N 1
ATOM 902 C CA . PHE A 1 123 ? 20.310 43.556 -18.677 1.00 39.44 123 PHE A CA 1
ATOM 903 C C . PHE A 1 123 ? 20.097 42.205 -19.388 1.00 39.44 123 PHE A C 1
ATOM 905 O O . PHE A 1 123 ? 21.001 41.436 -19.688 1.00 39.44 123 PHE A O 1
ATOM 912 N N . THR A 1 124 ? 18.835 42.080 -19.817 1.00 37.66 124 THR A N 1
ATOM 913 C CA . THR A 1 124 ? 18.300 41.312 -20.953 1.00 37.66 124 THR A CA 1
ATOM 914 C C . THR A 1 124 ? 18.219 39.796 -20.830 1.00 37.66 124 THR A C 1
ATOM 916 O O . THR A 1 124 ? 19.206 39.091 -20.976 1.00 37.66 124 THR A O 1
ATOM 919 N N . GLY A 1 125 ? 16.985 39.291 -20.726 1.00 37.31 125 GLY A N 1
ATOM 920 C CA . GLY A 1 125 ? 16.708 37.912 -21.131 1.00 37.31 125 GLY A CA 1
ATOM 921 C C . GLY A 1 125 ? 15.483 37.258 -20.513 1.00 37.31 125 GLY A C 1
ATOM 922 O O . GLY A 1 125 ? 15.574 36.145 -20.022 1.00 37.31 125 GLY A O 1
ATOM 923 N N . MET A 1 126 ? 14.353 37.958 -20.518 1.00 45.47 126 MET A N 1
ATOM 924 C CA . MET A 1 126 ? 13.012 37.427 -20.263 1.00 45.47 126 MET A CA 1
ATOM 925 C C . MET A 1 126 ? 12.815 36.034 -20.895 1.00 45.47 126 MET A C 1
ATOM 927 O O . MET A 1 126 ? 12.972 35.900 -22.102 1.00 45.47 126 MET A O 1
ATOM 931 N N . VAL A 1 127 ? 12.521 35.014 -20.082 1.00 38.00 127 VAL A N 1
ATOM 932 C CA . VAL A 1 127 ? 11.271 34.219 -20.046 1.00 38.00 127 VAL A CA 1
ATOM 933 C C . VAL A 1 127 ? 11.455 33.140 -18.962 1.00 38.00 127 VAL A C 1
ATOM 935 O O . VAL A 1 127 ? 11.842 32.009 -19.225 1.00 38.00 127 VAL A O 1
ATOM 938 N N . CYS A 1 128 ? 11.142 33.511 -17.721 1.00 33.00 128 CYS A N 1
ATOM 939 C CA . CYS A 1 128 ? 10.575 32.591 -16.736 1.00 33.00 128 CYS A CA 1
ATOM 940 C C . CYS A 1 128 ? 9.156 33.096 -16.468 1.00 33.00 128 CYS A C 1
ATOM 942 O O . CYS A 1 128 ? 8.904 33.818 -15.508 1.00 33.00 128 CYS A O 1
ATOM 944 N N . ILE A 1 129 ? 8.241 32.811 -17.398 1.00 42.28 129 ILE A N 1
ATOM 945 C CA . ILE A 1 129 ? 6.806 32.936 -17.138 1.00 42.28 129 ILE A CA 1
ATOM 946 C C . ILE A 1 129 ? 6.408 31.622 -16.477 1.00 42.28 129 ILE A C 1
ATOM 948 O O . ILE A 1 129 ? 6.450 30.578 -17.120 1.00 42.28 129 ILE A O 1
ATOM 952 N N . GLY A 1 130 ? 6.068 31.680 -15.193 1.00 32.88 130 GLY A N 1
ATOM 953 C CA . GLY A 1 130 ? 5.622 30.507 -14.451 1.00 32.88 130 GLY A CA 1
ATOM 954 C C . GLY A 1 130 ? 5.741 30.661 -12.944 1.00 32.88 130 GLY A C 1
ATOM 955 O O . GLY A 1 130 ? 6.460 29.901 -12.316 1.00 32.88 130 GLY A O 1
ATOM 956 N N . THR A 1 131 ? 5.027 31.655 -12.410 1.00 32.75 131 THR A N 1
ATOM 957 C CA . THR A 1 131 ? 4.536 31.739 -11.022 1.00 32.75 131 THR A CA 1
ATOM 958 C C . THR A 1 131 ? 5.560 31.825 -9.884 1.00 32.75 131 THR A C 1
ATOM 960 O O . THR A 1 131 ? 5.954 30.823 -9.300 1.00 32.75 131 THR A O 1
ATOM 963 N N . ILE A 1 132 ? 5.832 33.060 -9.460 1.00 36.50 132 ILE A N 1
ATOM 964 C CA . ILE A 1 132 ? 5.974 33.409 -8.039 1.00 36.50 132 ILE A CA 1
ATOM 965 C C . ILE A 1 132 ? 5.306 34.767 -7.792 1.00 36.50 132 ILE A C 1
ATOM 967 O O . ILE A 1 132 ? 5.180 35.573 -8.714 1.00 36.50 132 ILE A O 1
ATOM 971 N N . ALA A 1 133 ? 4.911 34.984 -6.538 1.00 34.22 133 ALA A N 1
ATOM 972 C CA . ALA A 1 133 ? 4.345 36.200 -5.952 1.00 34.22 133 ALA A CA 1
ATOM 973 C C . ALA A 1 133 ? 2.819 36.409 -6.056 1.00 34.22 133 ALA A C 1
ATOM 975 O O . ALA A 1 133 ? 2.321 37.415 -6.557 1.00 34.22 133 ALA A O 1
ATOM 976 N N . ALA A 1 134 ? 2.082 35.512 -5.401 1.00 30.25 134 ALA A N 1
ATOM 977 C CA . ALA A 1 134 ? 1.164 35.958 -4.350 1.00 30.25 134 ALA A CA 1
ATOM 978 C C . ALA A 1 134 ? 1.736 35.536 -2.982 1.00 30.25 134 ALA A C 1
ATOM 980 O O . ALA A 1 134 ? 1.104 34.810 -2.224 1.00 30.25 134 ALA A O 1
ATOM 981 N N . GLU A 1 135 ? 2.963 35.961 -2.675 1.00 34.88 135 GLU A N 1
ATOM 982 C CA . GLU A 1 135 ? 3.520 35.875 -1.325 1.00 34.88 135 GLU A CA 1
ATOM 983 C C . GLU A 1 135 ? 3.059 37.117 -0.562 1.00 34.88 135 GLU A C 1
ATOM 985 O O . GLU A 1 135 ? 3.594 38.217 -0.711 1.00 34.88 135 GLU A O 1
ATOM 990 N N . ARG A 1 136 ? 2.007 36.944 0.243 1.00 28.30 136 ARG A N 1
ATOM 991 C CA . ARG A 1 136 ? 1.836 37.775 1.435 1.00 28.30 136 ARG A CA 1
ATOM 992 C C . ARG A 1 136 ? 2.881 37.295 2.448 1.00 28.30 136 ARG A C 1
ATOM 994 O O . ARG A 1 136 ? 3.076 36.086 2.563 1.00 28.30 136 ARG A O 1
ATOM 1001 N N . PRO A 1 137 ? 3.542 38.211 3.168 1.00 38.50 137 PRO A N 1
ATOM 1002 C CA . PRO A 1 137 ? 4.566 37.853 4.133 1.00 38.50 137 PRO A CA 1
ATOM 1003 C C . PRO A 1 137 ? 3.902 37.039 5.245 1.00 38.50 137 PRO A C 1
ATOM 1005 O O . PRO A 1 137 ? 3.046 37.564 5.959 1.00 38.50 137 PRO A O 1
ATOM 1008 N N . VAL A 1 138 ? 4.261 35.762 5.377 1.00 30.28 138 VAL A N 1
ATOM 1009 C CA . VAL A 1 138 ? 4.026 35.047 6.630 1.00 30.28 138 VAL A CA 1
ATOM 1010 C C . VAL A 1 138 ? 5.233 35.372 7.505 1.00 30.28 138 VAL A C 1
ATOM 1012 O O . VAL A 1 138 ? 6.363 35.089 7.106 1.00 30.28 138 VAL A O 1
ATOM 1015 N N . PRO A 1 139 ? 5.022 36.079 8.621 1.00 34.28 139 PRO A N 1
ATOM 1016 C CA . PRO A 1 139 ? 6.100 36.522 9.478 1.00 34.28 139 PRO A CA 1
ATOM 1017 C C . PRO A 1 139 ? 6.847 35.324 10.053 1.00 34.28 139 PRO A C 1
ATOM 1019 O O . PRO A 1 139 ? 6.276 34.263 10.298 1.00 34.28 139 PRO A O 1
ATOM 1022 N N . GLU A 1 140 ? 8.113 35.580 10.359 1.00 40.50 140 GLU A N 1
ATOM 1023 C CA . GLU A 1 140 ? 8.812 35.045 11.518 1.00 40.50 140 GLU A CA 1
ATOM 1024 C C . GLU A 1 140 ? 7.922 35.228 12.758 1.00 40.50 140 GLU A C 1
ATOM 1026 O O . GLU A 1 140 ? 7.965 36.207 13.495 1.00 40.50 140 GLU A O 1
ATOM 1031 N N . THR A 1 141 ? 6.985 34.311 12.914 1.00 31.77 141 THR A N 1
ATOM 1032 C CA . THR A 1 141 ? 6.305 33.993 14.151 1.00 31.77 141 THR A CA 1
ATOM 1033 C C . THR A 1 141 ? 6.716 32.567 14.379 1.00 31.77 141 THR A C 1
ATOM 1035 O O . THR A 1 141 ? 6.498 31.722 13.510 1.00 31.77 141 THR A O 1
ATOM 1038 N N . ALA A 1 142 ? 7.377 32.345 15.515 1.00 36.53 142 ALA A N 1
ATOM 1039 C CA . ALA A 1 142 ? 7.514 31.044 16.128 1.00 36.53 142 ALA A CA 1
ATOM 1040 C C . ALA A 1 142 ? 6.322 30.195 15.703 1.00 36.53 142 ALA A C 1
ATOM 1042 O O . ALA A 1 142 ? 5.184 30.525 16.050 1.00 36.53 142 ALA A O 1
ATOM 1043 N N . ALA A 1 143 ? 6.570 29.1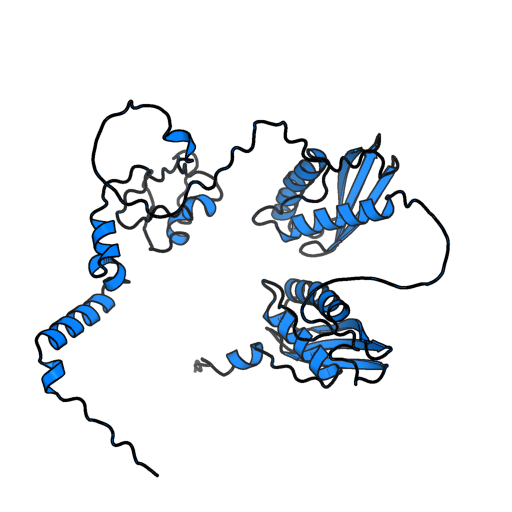63 14.897 1.00 29.06 143 ALA A N 1
ATOM 1044 C CA . ALA A 1 143 ? 5.595 28.116 14.735 1.00 29.06 143 ALA A CA 1
ATOM 1045 C C . ALA A 1 143 ? 5.457 27.511 16.133 1.00 29.06 143 ALA A C 1
ATOM 1047 O O . ALA A 1 143 ? 6.133 26.564 16.515 1.00 29.06 143 ALA A O 1
ATOM 1048 N N . THR A 1 144 ? 4.548 28.106 16.901 1.00 30.06 144 THR A N 1
ATOM 1049 C CA . THR A 1 144 ? 3.549 27.379 17.654 1.00 30.06 144 THR A CA 1
ATOM 1050 C C . THR A 1 144 ? 2.830 26.535 16.608 1.00 30.06 144 THR A C 1
ATOM 1052 O O . THR A 1 144 ? 1.710 26.816 16.195 1.00 30.06 144 THR A O 1
ATOM 1055 N N . THR A 1 145 ? 3.524 25.506 16.118 1.00 29.78 145 THR A N 1
ATOM 1056 C CA . THR A 1 145 ? 2.886 24.234 15.879 1.00 29.78 145 THR A CA 1
ATOM 1057 C C . THR A 1 145 ? 2.129 24.024 17.170 1.00 29.78 145 THR A C 1
ATOM 1059 O O . THR A 1 145 ? 2.734 23.973 18.246 1.00 29.78 145 THR A O 1
ATOM 1062 N N . SER A 1 146 ? 0.804 24.026 17.091 1.00 33.94 146 SER A N 1
ATOM 1063 C CA . SER A 1 146 ? 0.042 23.329 18.101 1.00 33.94 146 SER A CA 1
ATOM 1064 C C . SER A 1 146 ? 0.511 21.886 17.964 1.00 33.94 146 SER A C 1
ATOM 1066 O O . SER A 1 146 ? -0.050 21.103 17.210 1.00 33.94 146 SER A O 1
ATOM 1068 N N . ALA A 1 147 ? 1.623 21.572 18.632 1.00 30.16 147 ALA A N 1
ATOM 1069 C CA . ALA A 1 147 ? 1.793 20.286 19.232 1.00 30.16 147 ALA A CA 1
ATOM 1070 C C . ALA A 1 147 ? 0.470 20.095 19.964 1.00 30.16 147 ALA A C 1
ATOM 1072 O O . ALA A 1 147 ? 0.201 20.765 20.966 1.00 30.16 147 ALA A O 1
ATOM 1073 N N . ALA A 1 148 ? -0.383 19.219 19.445 1.00 32.19 148 ALA A N 1
ATOM 1074 C CA . ALA A 1 148 ? -1.157 18.391 20.340 1.00 32.19 148 ALA A CA 1
ATOM 1075 C C . ALA A 1 148 ? -0.111 17.583 21.117 1.00 32.19 148 ALA A C 1
ATOM 1077 O O . ALA A 1 148 ? 0.194 16.439 20.815 1.00 32.19 148 ALA A O 1
ATOM 1078 N N . SER A 1 149 ? 0.542 18.275 22.050 1.00 32.91 149 SER A N 1
ATOM 1079 C CA . SER A 1 149 ? 1.344 17.688 23.085 1.00 32.91 149 SER A CA 1
ATOM 1080 C C . SER A 1 149 ? 0.323 16.845 23.820 1.00 32.91 149 SER A C 1
ATOM 1082 O O . SER A 1 149 ? -0.606 17.391 24.417 1.00 32.91 149 SER A O 1
ATOM 1084 N N . SER A 1 150 ? 0.443 15.527 23.729 1.00 40.88 150 SER A N 1
ATOM 1085 C CA . SER A 1 150 ? -0.392 14.546 24.429 1.00 40.88 150 SER A CA 1
ATOM 1086 C C . SER A 1 150 ? -0.239 14.610 25.958 1.00 40.88 150 SER A C 1
ATOM 1088 O O . SER A 1 150 ? -0.641 13.688 26.666 1.00 40.88 150 SER A O 1
ATOM 1090 N N . GLN A 1 151 ? 0.304 15.717 26.474 1.00 38.31 151 GLN A N 1
ATOM 1091 C CA . GLN A 1 151 ? 0.467 16.048 27.877 1.00 38.31 151 GLN A CA 1
ATOM 1092 C C . GLN A 1 151 ? -0.909 16.035 28.553 1.00 38.31 151 GLN A C 1
ATOM 1094 O O . GLN A 1 151 ? -1.653 17.016 28.526 1.00 38.31 151 GLN A O 1
ATOM 1099 N N . GLY A 1 152 ? -1.238 14.881 29.132 1.00 52.25 152 GLY A N 1
ATOM 1100 C CA . GLY A 1 152 ? -2.436 14.626 29.925 1.00 52.25 152 GLY A CA 1
ATOM 1101 C C . GLY A 1 152 ? -3.420 13.596 29.357 1.00 52.25 152 GLY A C 1
ATOM 1102 O O . GLY A 1 152 ? -4.434 13.362 30.006 1.00 52.25 152 GLY A O 1
ATOM 1103 N N . LEU A 1 153 ? -3.171 12.976 28.194 1.00 62.84 153 LEU A N 1
ATOM 1104 C CA . LEU A 1 153 ? -4.124 12.020 27.588 1.00 62.84 153 LEU A CA 1
ATOM 1105 C C . LEU A 1 153 ? -3.993 10.575 28.090 1.00 62.84 153 LEU A C 1
ATOM 1107 O O . LEU A 1 153 ? -4.943 9.799 27.979 1.00 62.84 153 LEU A O 1
ATOM 1111 N N . TYR A 1 154 ? -2.839 10.218 28.648 1.00 72.38 154 TYR A N 1
ATOM 1112 C CA . TYR A 1 154 ? -2.496 8.838 28.985 1.00 72.38 154 TYR A CA 1
ATOM 1113 C C . TYR A 1 154 ? -2.064 8.736 30.445 1.00 72.38 154 TYR A C 1
ATOM 1115 O O . TYR A 1 154 ? -1.338 9.601 30.945 1.00 72.38 154 TYR A O 1
ATOM 1123 N N . GLN A 1 155 ? -2.506 7.678 31.131 1.00 76.75 155 GLN A N 1
ATOM 1124 C CA . GLN A 1 155 ? -1.998 7.377 32.471 1.00 76.75 155 GLN A CA 1
ATOM 1125 C C . GLN A 1 155 ? -0.569 6.844 32.378 1.00 76.75 155 GLN A C 1
ATOM 1127 O O . GLN A 1 155 ? -0.213 6.180 31.402 1.00 76.75 155 GLN A O 1
ATOM 1132 N N . ASP A 1 156 ? 0.222 7.095 33.416 1.00 82.19 156 ASP A N 1
ATOM 1133 C CA . ASP A 1 156 ? 1.575 6.562 33.535 1.00 82.19 156 ASP A CA 1
ATOM 1134 C C . ASP A 1 156 ? 1.513 5.045 33.740 1.00 82.19 156 ASP A C 1
ATOM 1136 O O . ASP A 1 156 ? 1.296 4.550 34.851 1.00 82.19 156 ASP A O 1
ATOM 1140 N N . SER A 1 157 ? 1.633 4.299 32.646 1.00 80.25 157 SER A N 1
ATOM 1141 C CA . SER A 1 157 ? 1.698 2.844 32.653 1.00 80.25 157 SER A CA 1
ATOM 1142 C C . SER A 1 157 ? 2.286 2.317 31.343 1.00 80.25 157 SER A C 1
ATOM 1144 O O . SER A 1 157 ? 2.606 3.073 30.422 1.00 80.25 157 SER A O 1
ATOM 1146 N N . THR A 1 158 ? 2.472 1.002 31.288 1.00 86.00 158 THR A N 1
ATOM 1147 C CA . THR A 1 158 ? 2.929 0.301 30.092 1.00 86.00 158 THR A CA 1
ATOM 1148 C C . THR A 1 158 ? 1.726 -0.274 29.361 1.00 86.00 158 THR A C 1
ATOM 1150 O O . THR A 1 158 ? 0.985 -1.083 29.920 1.00 86.00 158 THR A O 1
ATOM 1153 N N . TYR A 1 159 ? 1.570 0.113 28.103 1.00 86.06 159 TYR A N 1
ATOM 1154 C CA . TYR A 1 159 ? 0.517 -0.357 27.218 1.00 86.06 159 TYR A CA 1
ATOM 1155 C C . TYR A 1 159 ? 1.096 -1.309 26.187 1.00 86.06 159 TYR A C 1
ATOM 1157 O O . TYR A 1 159 ? 2.200 -1.103 25.690 1.00 86.06 159 TYR A O 1
ATOM 1165 N N . THR A 1 160 ? 0.365 -2.366 25.864 1.00 87.25 160 THR A N 1
ATOM 1166 C CA . THR A 1 160 ? 0.753 -3.309 24.815 1.00 87.25 160 THR A CA 1
ATOM 1167 C C . THR A 1 160 ? -0.289 -3.253 23.723 1.00 87.25 160 THR A C 1
ATOM 1169 O O . THR A 1 160 ? -1.476 -3.349 24.021 1.00 87.25 160 THR A O 1
ATOM 1172 N N . GLY A 1 161 ? 0.172 -3.113 22.489 1.00 87.06 161 GLY A N 1
ATOM 1173 C CA . GLY A 1 161 ? -0.672 -3.133 21.309 1.00 87.06 161 GLY A CA 1
ATOM 1174 C C . GLY A 1 161 ? -0.101 -4.064 20.261 1.00 87.06 161 GLY A C 1
ATOM 1175 O O . GLY A 1 161 ? 1.096 -4.395 20.265 1.00 87.06 161 GLY A O 1
ATOM 1176 N N . SER A 1 162 ? -0.969 -4.541 19.388 1.00 85.62 162 SER A N 1
ATOM 1177 C CA . SER A 1 162 ? -0.586 -5.454 18.326 1.00 85.62 162 SER A CA 1
ATOM 1178 C C . SER A 1 162 ? -1.405 -5.206 17.082 1.00 85.62 162 SER A C 1
ATOM 1180 O O . SER A 1 162 ? -2.628 -5.205 17.145 1.00 85.62 162 SER A O 1
ATOM 1182 N N . ASP A 1 163 ? -0.725 -5.094 15.951 1.00 86.25 163 ASP A N 1
ATOM 1183 C CA . ASP A 1 163 ? -1.371 -4.886 14.662 1.00 86.25 163 ASP A CA 1
ATOM 1184 C C . ASP A 1 163 ? -0.667 -5.701 13.572 1.00 86.25 163 ASP A C 1
ATOM 1186 O O . ASP A 1 163 ? 0.365 -6.345 13.799 1.00 86.25 163 ASP A O 1
ATOM 1190 N N . GLN A 1 164 ? -1.245 -5.732 12.383 1.00 82.00 164 GLN A N 1
ATOM 1191 C CA . GLN A 1 164 ? -0.750 -6.471 11.243 1.00 82.00 164 GLN A CA 1
ATOM 1192 C C . GLN A 1 164 ? 0.541 -5.843 10.688 1.00 82.00 164 GLN A C 1
ATOM 1194 O O . GLN A 1 164 ? 0.564 -4.720 10.190 1.00 82.00 164 GLN A O 1
ATOM 1199 N N . GLY A 1 165 ? 1.641 -6.602 10.757 1.00 78.94 165 GLY A N 1
ATOM 1200 C CA . GLY A 1 165 ? 2.894 -6.299 10.065 1.00 78.94 165 GLY A CA 1
ATOM 1201 C C . GLY A 1 165 ? 2.890 -6.793 8.616 1.00 78.94 165 GLY A C 1
ATOM 1202 O O . GLY A 1 165 ? 1.874 -7.239 8.084 1.00 78.94 165 GLY A O 1
ATOM 1203 N N . TYR A 1 166 ? 4.049 -6.753 7.955 1.00 79.00 166 TYR A N 1
ATOM 1204 C CA . TYR A 1 166 ? 4.173 -7.189 6.561 1.00 79.00 166 TYR A CA 1
ATOM 1205 C C . TYR A 1 166 ? 3.870 -8.683 6.358 1.00 79.00 166 TYR A C 1
ATOM 1207 O O . TYR A 1 166 ? 3.309 -9.059 5.326 1.00 79.00 166 TYR A O 1
ATOM 1215 N N . LYS A 1 167 ? 4.270 -9.542 7.305 1.00 75.00 167 LYS A N 1
ATOM 1216 C CA . LYS A 1 167 ? 4.046 -11.000 7.221 1.00 75.00 167 LYS A CA 1
ATOM 1217 C C . LYS A 1 167 ? 2.990 -11.519 8.185 1.00 75.00 167 LYS A C 1
ATOM 1219 O O . LYS A 1 167 ? 2.212 -12.386 7.805 1.00 75.00 167 LYS A O 1
ATOM 1224 N N . ASP A 1 168 ? 3.018 -11.038 9.418 1.00 82.88 168 ASP A N 1
ATOM 1225 C CA . ASP A 1 168 ? 2.122 -11.452 10.499 1.00 82.88 168 ASP A CA 1
ATOM 1226 C C . ASP A 1 168 ? 2.050 -10.320 11.535 1.00 82.88 168 ASP A C 1
ATOM 1228 O O . ASP A 1 168 ? 2.627 -9.245 11.340 1.00 82.88 168 ASP A O 1
ATOM 1232 N N . THR A 1 169 ? 1.366 -10.551 12.647 1.00 82.12 169 THR A N 1
ATOM 1233 C CA . THR A 1 169 ? 1.214 -9.576 13.725 1.00 82.12 169 THR A CA 1
ATOM 1234 C C . THR A 1 169 ? 2.561 -9.092 14.281 1.00 82.12 169 THR A C 1
ATOM 1236 O O . THR A 1 169 ? 3.465 -9.871 14.602 1.00 82.12 169 THR A O 1
ATOM 1239 N N . THR A 1 170 ? 2.681 -7.774 14.417 1.00 88.62 170 THR A N 1
ATOM 1240 C CA . THR A 1 170 ? 3.746 -7.085 15.146 1.00 88.62 170 THR A CA 1
ATOM 1241 C C . THR A 1 170 ? 3.177 -6.578 16.464 1.00 88.62 170 THR A C 1
ATOM 1243 O O . THR A 1 170 ? 2.158 -5.893 16.477 1.00 88.62 170 THR A O 1
ATOM 1246 N N . SER A 1 171 ? 3.842 -6.895 17.573 1.00 88.56 171 SER A N 1
ATOM 1247 C CA . SER A 1 171 ? 3.429 -6.486 18.918 1.00 88.56 171 SER A CA 1
ATOM 1248 C C . SER A 1 171 ? 4.464 -5.551 19.527 1.00 88.56 171 SER A C 1
ATOM 1250 O O . SER A 1 171 ? 5.665 -5.852 19.527 1.00 88.56 171 SER A O 1
ATOM 1252 N N . VAL A 1 172 ? 3.997 -4.441 20.087 1.00 93.25 172 VAL A N 1
ATOM 1253 C CA . VAL A 1 172 ? 4.830 -3.405 20.705 1.00 93.25 172 VAL A CA 1
ATOM 1254 C C . VAL A 1 172 ? 4.332 -3.073 22.107 1.00 93.25 172 VAL A C 1
ATOM 1256 O O . VAL A 1 172 ? 3.150 -3.197 22.420 1.00 93.25 172 VAL A O 1
ATOM 1259 N N . SER A 1 173 ? 5.256 -2.649 22.956 1.00 88.88 173 SER A N 1
ATOM 1260 C CA . SER A 1 173 ? 5.017 -2.204 24.319 1.00 88.88 173 SER A CA 1
ATOM 1261 C C . SER A 1 173 ? 5.450 -0.750 24.440 1.00 88.88 173 SER A C 1
ATOM 1263 O O . SER A 1 173 ? 6.623 -0.437 24.246 1.00 88.88 173 SER A O 1
ATOM 1265 N N . VAL A 1 174 ? 4.515 0.137 24.756 1.00 91.38 174 VAL A N 1
ATOM 1266 C CA . VAL A 1 174 ? 4.737 1.577 24.906 1.00 91.38 174 VAL A CA 1
ATOM 1267 C C . VAL A 1 174 ? 4.674 1.924 26.386 1.00 91.38 174 VAL A C 1
ATOM 1269 O O . VAL A 1 174 ? 3.658 1.699 27.040 1.00 91.38 174 VAL A O 1
ATOM 1272 N N . THR A 1 175 ? 5.749 2.486 26.926 1.00 87.69 175 THR A N 1
ATOM 1273 C CA . THR A 1 175 ? 5.790 2.968 28.309 1.00 87.69 175 THR A CA 1
ATOM 1274 C C . THR A 1 175 ? 5.545 4.465 28.325 1.00 87.69 175 THR A C 1
ATOM 1276 O O . THR A 1 175 ? 6.291 5.226 27.704 1.00 87.69 175 THR A O 1
ATOM 1279 N N . VAL A 1 176 ? 4.516 4.888 29.052 1.00 86.94 176 VAL A N 1
ATOM 1280 C CA . VAL A 1 176 ? 4.203 6.298 29.286 1.00 86.94 176 VAL A CA 1
ATOM 1281 C C . VAL A 1 176 ? 4.610 6.664 30.711 1.00 86.94 176 VAL A C 1
ATOM 1283 O O . VAL A 1 176 ? 4.193 6.005 31.661 1.00 86.94 176 VAL A O 1
ATOM 1286 N N . GLU A 1 177 ? 5.408 7.718 30.863 1.00 83.62 177 GLU A N 1
ATOM 1287 C CA . GLU A 1 177 ? 5.808 8.285 32.155 1.00 83.62 177 GLU A CA 1
ATOM 1288 C C . GLU A 1 177 ? 5.613 9.801 32.128 1.00 83.62 177 GLU A C 1
ATOM 1290 O O . GLU A 1 177 ? 5.999 10.467 31.166 1.00 83.62 177 GLU A O 1
ATOM 1295 N N . SER A 1 178 ? 5.040 10.374 33.188 1.00 71.75 178 SER A N 1
ATOM 1296 C CA . SER A 1 178 ? 4.709 11.802 33.262 1.00 71.75 178 SER A CA 1
ATOM 1297 C C . SER A 1 178 ? 3.920 12.302 32.040 1.00 71.75 178 SER A C 1
ATOM 1299 O O . SER A 1 178 ? 4.190 13.388 31.523 1.00 71.75 178 SER A O 1
ATOM 1301 N N . SER A 1 179 ? 2.970 11.495 31.552 1.00 68.38 179 SER A N 1
ATOM 1302 C CA . SER A 1 179 ? 2.177 11.773 30.342 1.00 68.38 179 SER A CA 1
ATOM 1303 C C . SER A 1 179 ? 2.996 11.999 29.054 1.00 68.38 179 SER A C 1
ATOM 1305 O O . SER A 1 179 ? 2.542 12.707 28.152 1.00 68.38 179 SER A O 1
ATOM 1307 N N . ALA A 1 180 ? 4.189 11.402 28.954 1.00 80.06 180 ALA A N 1
ATOM 1308 C CA . ALA A 1 180 ? 5.026 11.368 27.753 1.00 80.06 180 ALA A CA 1
ATOM 1309 C C . ALA A 1 180 ? 5.516 9.938 27.455 1.00 80.06 180 ALA A C 1
ATOM 1311 O O . ALA A 1 180 ? 5.715 9.133 28.365 1.00 80.06 180 ALA A O 1
ATOM 1312 N N . PHE A 1 181 ? 5.730 9.609 26.181 1.00 84.69 181 PHE A N 1
ATOM 1313 C CA . PHE A 1 181 ? 6.313 8.341 25.746 1.00 84.69 181 PHE A CA 1
ATOM 1314 C C . PHE A 1 181 ? 7.774 8.262 26.208 1.00 84.69 181 PHE A C 1
ATOM 1316 O O . PHE A 1 181 ? 8.624 9.012 25.720 1.00 84.69 181 PHE A O 1
ATOM 1323 N N . SER A 1 182 ? 8.049 7.360 27.150 1.00 85.38 182 SER A N 1
ATOM 1324 C CA . SER A 1 182 ? 9.378 7.108 27.720 1.00 85.38 182 SER A CA 1
ATOM 1325 C C . SER A 1 182 ? 10.143 6.078 26.885 1.00 85.38 182 SER A C 1
ATOM 1327 O O . SER A 1 182 ? 11.301 6.288 26.522 1.00 85.38 182 SER A O 1
ATOM 1329 N N . SER A 1 183 ? 9.478 4.986 26.497 1.00 86.62 183 SER A N 1
ATOM 1330 C CA . SER A 1 183 ? 10.074 3.944 25.658 1.00 86.62 183 SER A CA 1
ATOM 1331 C C . SER A 1 183 ? 9.038 3.219 24.804 1.00 86.62 183 SER A C 1
ATOM 1333 O O . SER A 1 183 ? 7.866 3.127 25.165 1.00 86.62 183 SER A O 1
ATOM 1335 N N . ILE A 1 184 ? 9.486 2.694 23.662 1.00 90.00 184 ILE A N 1
ATOM 1336 C CA . ILE A 1 184 ? 8.711 1.787 22.812 1.00 90.00 184 ILE A CA 1
ATOM 1337 C C . ILE A 1 184 ? 9.589 0.568 22.544 1.00 90.00 184 ILE A C 1
ATOM 1339 O O . ILE A 1 184 ? 10.669 0.689 21.963 1.00 90.00 184 ILE A O 1
ATOM 1343 N N . GLU A 1 185 ? 9.134 -0.601 22.977 1.00 88.00 185 GLU A N 1
ATOM 1344 C CA . GLU A 1 185 ? 9.832 -1.873 22.820 1.00 88.00 185 GLU A CA 1
ATOM 1345 C C . GLU A 1 185 ? 9.043 -2.800 21.900 1.00 88.00 185 GLU A C 1
ATOM 1347 O O . GLU A 1 185 ? 7.836 -2.964 22.046 1.00 88.00 185 GLU A O 1
ATOM 1352 N N . VAL A 1 186 ? 9.723 -3.445 20.954 1.00 90.50 186 VAL A N 1
ATOM 1353 C CA . VAL A 1 186 ? 9.091 -4.470 20.117 1.00 90.50 186 VAL A CA 1
ATOM 1354 C C . VAL A 1 186 ? 9.136 -5.805 20.858 1.00 90.50 186 VAL A C 1
ATOM 1356 O O . VAL A 1 186 ? 10.221 -6.324 21.120 1.00 90.50 186 VAL A O 1
ATOM 1359 N N . LEU A 1 187 ? 7.968 -6.375 21.157 1.00 88.75 187 LEU A N 1
ATOM 1360 C CA . LEU A 1 187 ? 7.839 -7.669 21.835 1.00 88.75 187 LEU A CA 1
ATOM 1361 C C . LEU A 1 187 ? 7.996 -8.835 20.852 1.00 88.75 187 LEU A C 1
ATOM 1363 O O . LEU A 1 187 ? 8.722 -9.793 21.122 1.00 88.75 187 LEU A O 1
ATOM 1367 N N . SER A 1 188 ? 7.329 -8.751 19.700 1.00 88.06 188 SER A N 1
ATOM 1368 C CA . SER A 1 188 ? 7.380 -9.774 18.654 1.00 88.06 188 SER A CA 1
ATOM 1369 C C . SER A 1 188 ? 7.110 -9.187 17.277 1.00 88.06 188 SER A C 1
ATOM 1371 O O . SER A 1 188 ? 6.322 -8.257 17.131 1.00 88.06 188 SER A O 1
ATOM 1373 N N . TYR A 1 189 ? 7.749 -9.762 16.263 1.00 87.06 189 TYR A N 1
ATOM 1374 C CA . TYR A 1 189 ? 7.506 -9.457 14.858 1.00 87.06 189 TYR A CA 1
ATOM 1375 C C . TYR A 1 189 ? 7.752 -10.714 14.022 1.00 87.06 189 TYR A C 1
ATOM 1377 O O . TYR A 1 189 ? 8.649 -11.505 14.326 1.00 87.06 189 TYR A O 1
ATOM 1385 N N . ALA A 1 190 ? 6.968 -10.895 12.963 1.00 84.00 190 ALA A N 1
ATOM 1386 C CA . ALA A 1 190 ? 7.167 -11.968 11.984 1.00 84.00 190 ALA A CA 1
ATOM 1387 C C . ALA A 1 190 ? 7.824 -11.484 10.680 1.00 84.00 190 ALA A C 1
ATOM 1389 O O . ALA A 1 190 ? 8.112 -12.282 9.784 1.00 84.00 190 ALA A O 1
ATOM 1390 N N . ASP A 1 191 ? 8.052 -10.176 10.571 1.00 86.31 191 ASP A N 1
ATOM 1391 C CA . ASP A 1 191 ? 8.610 -9.523 9.394 1.00 86.31 191 ASP A CA 1
ATOM 1392 C C . ASP A 1 191 ? 10.068 -9.918 9.122 1.00 86.31 191 ASP A C 1
ATOM 1394 O O . ASP A 1 191 ? 10.812 -10.394 9.985 1.00 86.31 191 ASP A O 1
ATOM 1398 N N . ASP A 1 192 ? 10.511 -9.682 7.886 1.00 88.56 192 ASP A N 1
ATOM 1399 C CA . ASP A 1 192 ? 11.908 -9.865 7.510 1.00 88.56 192 ASP A CA 1
ATOM 1400 C C . ASP A 1 192 ? 12.810 -8.911 8.299 1.00 88.56 192 ASP A C 1
ATOM 1402 O O . ASP A 1 192 ? 12.760 -7.689 8.132 1.00 88.56 192 ASP A O 1
ATOM 1406 N N . ARG A 1 193 ? 13.696 -9.492 9.116 1.00 87.38 193 ARG A N 1
ATOM 1407 C CA . ARG A 1 193 ? 14.527 -8.772 10.091 1.00 87.38 193 ARG A CA 1
ATOM 1408 C C . ARG A 1 193 ? 15.206 -7.516 9.537 1.00 87.38 193 ARG A C 1
ATOM 1410 O O . ARG A 1 193 ? 15.197 -6.486 10.192 1.00 87.38 193 ARG A O 1
ATOM 1417 N N . GLN A 1 194 ? 15.768 -7.580 8.328 1.00 87.06 194 GLN A N 1
ATOM 1418 C CA . GLN A 1 194 ? 16.492 -6.448 7.731 1.00 87.06 194 GLN A CA 1
ATOM 1419 C C . GLN A 1 194 ? 15.601 -5.224 7.469 1.00 87.06 194 GLN A C 1
ATOM 1421 O O . GLN A 1 194 ? 16.054 -4.090 7.615 1.00 87.06 194 GLN A O 1
ATOM 1426 N N . PHE A 1 195 ? 14.347 -5.443 7.072 1.00 87.31 195 PHE A N 1
ATOM 1427 C CA . PHE A 1 195 ? 13.393 -4.365 6.812 1.00 87.31 195 PHE A CA 1
ATOM 1428 C C . PHE A 1 195 ? 12.744 -3.897 8.108 1.00 87.31 195 PHE A C 1
ATOM 1430 O O . PHE A 1 195 ? 12.609 -2.693 8.323 1.00 87.31 195 PHE A O 1
ATOM 1437 N N . PHE A 1 196 ? 12.442 -4.840 8.999 1.00 90.31 196 PHE A N 1
ATOM 1438 C CA . PHE A 1 196 ? 11.865 -4.541 10.298 1.00 90.31 196 PHE A CA 1
ATOM 1439 C C . PHE A 1 196 ? 12.809 -3.712 11.180 1.00 90.31 196 PHE A C 1
ATOM 1441 O O . PHE A 1 196 ? 12.391 -2.699 11.724 1.00 90.31 196 PHE A O 1
ATOM 1448 N N . GLU A 1 197 ? 14.099 -4.059 11.264 1.00 90.12 197 GLU A N 1
ATOM 1449 C CA . GLU A 1 197 ? 15.105 -3.284 12.016 1.00 90.12 197 GLU A CA 1
ATOM 1450 C C . GLU A 1 197 ? 15.283 -1.861 11.458 1.00 90.12 197 GLU A C 1
ATOM 1452 O O . GLU A 1 197 ? 15.482 -0.900 12.205 1.00 90.12 197 GLU A O 1
ATOM 1457 N N . LYS A 1 198 ? 15.185 -1.702 10.132 1.00 90.50 198 LYS A N 1
ATOM 1458 C CA . LYS A 1 198 ? 15.227 -0.389 9.475 1.00 90.50 198 LYS A CA 1
ATOM 1459 C C . LYS A 1 198 ? 13.994 0.452 9.823 1.00 90.50 198 LYS A C 1
ATOM 1461 O O . LYS A 1 198 ? 14.132 1.644 10.103 1.00 90.50 198 LYS A O 1
ATOM 1466 N N . ALA A 1 199 ? 12.808 -0.159 9.794 1.00 90.31 199 ALA A N 1
ATOM 1467 C CA . ALA A 1 199 ? 11.563 0.493 10.178 1.00 90.31 199 ALA A CA 1
ATOM 1468 C C . ALA A 1 199 ? 11.572 0.868 11.662 1.00 90.31 199 ALA A C 1
ATOM 1470 O O . ALA A 1 199 ? 11.393 2.039 11.979 1.00 90.31 199 ALA A O 1
ATOM 1471 N N . SER A 1 200 ? 11.854 -0.079 12.557 1.00 90.25 200 SER A N 1
ATOM 1472 C CA . SER A 1 200 ? 11.784 0.124 14.006 1.00 90.25 200 SER A CA 1
ATOM 1473 C C . SER A 1 200 ? 12.747 1.198 14.495 1.00 90.25 200 SER A C 1
ATOM 1475 O O . SER A 1 200 ? 12.330 2.101 15.212 1.00 90.25 200 SER A O 1
ATOM 1477 N N . SER A 1 201 ? 14.003 1.179 14.045 1.00 89.50 201 SER A N 1
ATOM 1478 C CA . SER A 1 201 ? 14.996 2.185 14.453 1.00 89.50 201 SER A CA 1
ATOM 1479 C C . SER A 1 201 ? 14.624 3.615 14.049 1.00 89.50 201 SER A C 1
ATOM 1481 O O . SER A 1 201 ? 14.920 4.557 14.785 1.00 89.50 201 SER A O 1
ATOM 1483 N N . THR A 1 202 ? 13.957 3.787 12.907 1.00 89.38 202 THR A N 1
ATOM 1484 C CA . THR A 1 202 ? 13.562 5.111 12.409 1.00 89.38 202 THR A CA 1
ATOM 1485 C C . THR A 1 202 ? 12.225 5.544 13.008 1.00 89.38 202 THR A C 1
ATOM 1487 O O . THR A 1 202 ? 12.144 6.609 13.607 1.00 89.38 202 THR A O 1
ATOM 1490 N N . VAL A 1 203 ? 11.196 4.698 12.913 1.00 91.44 203 VAL A N 1
ATOM 1491 C CA . VAL A 1 203 ? 9.823 5.003 13.348 1.00 91.44 203 VAL A CA 1
ATOM 1492 C C . VAL A 1 203 ? 9.757 5.230 14.855 1.00 91.44 203 VAL A C 1
ATOM 1494 O O . VAL A 1 203 ? 9.161 6.207 15.284 1.00 91.44 203 VAL A O 1
ATOM 1497 N N . ILE A 1 204 ? 10.423 4.405 15.671 1.00 91.19 204 ILE A N 1
ATOM 1498 C CA . ILE A 1 204 ? 10.410 4.590 17.133 1.00 91.19 204 ILE A CA 1
ATOM 1499 C C . ILE A 1 204 ? 11.055 5.928 17.516 1.00 91.19 204 ILE A C 1
ATOM 1501 O O . ILE A 1 204 ? 10.542 6.644 18.373 1.00 91.19 204 ILE A O 1
ATOM 1505 N N . THR A 1 205 ? 12.147 6.304 16.847 1.00 88.94 205 THR A N 1
ATOM 1506 C CA . THR A 1 205 ? 12.827 7.587 17.086 1.00 88.94 205 THR A CA 1
ATOM 1507 C C . THR A 1 205 ? 11.942 8.771 16.690 1.00 88.94 205 THR A C 1
ATOM 1509 O O . THR A 1 205 ? 11.833 9.741 17.442 1.00 88.94 205 THR A O 1
ATOM 1512 N N . GLU A 1 206 ? 11.277 8.672 15.539 1.00 89.38 206 GLU A N 1
ATOM 1513 C CA . GLU A 1 206 ? 10.342 9.684 15.035 1.00 89.38 206 GLU A CA 1
ATOM 1514 C C . GLU A 1 206 ? 9.046 9.759 15.849 1.00 89.38 206 GLU A C 1
ATOM 1516 O O . GLU A 1 206 ? 8.374 10.775 15.782 1.00 89.38 206 GLU A O 1
ATOM 1521 N N . ILE A 1 207 ? 8.688 8.740 16.638 1.00 88.44 207 ILE A N 1
ATOM 1522 C CA . ILE A 1 207 ? 7.560 8.825 17.580 1.00 88.44 207 ILE A CA 1
ATOM 1523 C C . ILE A 1 207 ? 8.011 9.488 18.884 1.00 88.44 207 ILE A C 1
ATOM 1525 O O . ILE A 1 207 ? 7.357 10.405 19.382 1.00 88.44 207 ILE A O 1
ATOM 1529 N N . LEU A 1 208 ? 9.156 9.066 19.432 1.00 88.19 208 LEU A N 1
ATOM 1530 C CA . LEU A 1 208 ? 9.654 9.551 20.723 1.00 88.19 208 LEU A CA 1
ATOM 1531 C C . LEU A 1 208 ? 10.102 11.020 20.682 1.00 88.19 208 LEU A C 1
ATOM 1533 O O . LEU A 1 208 ? 9.947 11.726 21.679 1.00 88.19 208 LEU A O 1
ATOM 1537 N N . SER A 1 209 ? 10.648 11.499 19.558 1.00 79.44 209 SER A N 1
ATOM 1538 C CA . SER A 1 209 ? 11.183 12.865 19.462 1.00 79.44 209 SER A CA 1
ATOM 1539 C C . SER A 1 209 ? 10.095 13.956 19.413 1.00 79.44 209 SER A C 1
ATOM 1541 O O . SER A 1 209 ? 10.144 14.864 20.242 1.00 79.44 209 SER A O 1
ATOM 1543 N N . PRO A 1 210 ? 9.119 13.926 18.484 1.00 83.62 210 PRO A N 1
ATOM 1544 C CA . PRO A 1 210 ? 8.002 14.868 18.459 1.00 83.62 210 PRO A CA 1
ATOM 1545 C C . PRO A 1 210 ? 6.844 14.467 19.384 1.00 83.62 210 PRO A C 1
ATOM 1547 O O . PRO A 1 210 ? 5.914 15.256 19.521 1.00 83.62 210 PRO A O 1
ATOM 1550 N N . GLN A 1 211 ? 6.886 13.278 20.004 1.00 81.50 211 GLN A N 1
ATOM 1551 C CA . GLN A 1 211 ? 5.788 12.724 20.808 1.00 81.50 211 GLN A CA 1
ATOM 1552 C C . GLN A 1 211 ? 4.485 12.602 19.997 1.00 81.50 211 GLN A C 1
ATOM 1554 O O . GLN A 1 211 ? 3.406 12.952 20.470 1.00 81.50 211 GLN A O 1
ATOM 1559 N N . SER A 1 212 ? 4.596 12.109 18.759 1.00 82.50 212 SER A N 1
ATOM 1560 C CA . SER A 1 212 ? 3.484 11.978 17.810 1.00 82.50 212 SER A CA 1
ATOM 1561 C C . SER A 1 212 ? 3.418 10.567 17.239 1.00 82.50 212 SER A C 1
ATOM 1563 O O . SER A 1 212 ? 4.447 9.980 16.920 1.00 82.50 212 SER A O 1
ATOM 1565 N N . THR A 1 213 ? 2.207 10.039 17.078 1.00 78.50 213 THR A N 1
ATOM 1566 C CA . THR A 1 213 ? 1.945 8.769 16.383 1.00 78.50 213 THR A CA 1
ATOM 1567 C C . THR A 1 213 ? 1.818 8.945 14.868 1.00 78.50 213 THR A C 1
ATOM 1569 O O . THR A 1 213 ? 1.952 7.976 14.127 1.00 78.50 213 THR A O 1
ATOM 1572 N N . GLU A 1 214 ? 1.616 10.179 14.393 1.00 79.62 214 GLU A N 1
ATOM 1573 C CA . GLU A 1 214 ? 1.560 10.526 12.970 1.00 79.62 214 GLU A CA 1
ATOM 1574 C C . GLU A 1 214 ? 2.973 10.751 12.422 1.00 79.62 214 GLU A C 1
ATOM 1576 O O . GLU A 1 214 ? 3.445 11.884 12.289 1.00 79.62 214 GLU A O 1
ATOM 1581 N N . VAL A 1 215 ? 3.676 9.658 12.132 1.00 86.38 215 VAL A N 1
ATOM 1582 C CA . VAL A 1 215 ? 5.035 9.693 11.575 1.00 86.38 215 VAL A CA 1
ATOM 1583 C C . VAL A 1 215 ? 5.062 9.146 10.150 1.00 86.38 215 VAL A C 1
ATOM 1585 O O . VAL A 1 215 ? 4.177 8.415 9.715 1.00 86.38 215 VAL A O 1
ATOM 1588 N N . ALA A 1 216 ? 6.072 9.530 9.369 1.00 86.88 216 ALA A N 1
ATOM 1589 C CA . ALA A 1 216 ? 6.184 9.085 7.984 1.00 86.88 216 ALA A CA 1
ATOM 1590 C C . ALA A 1 216 ? 6.767 7.665 7.889 1.00 86.88 216 ALA A C 1
ATOM 1592 O O . ALA A 1 216 ? 7.748 7.326 8.553 1.00 86.88 216 ALA A O 1
ATOM 1593 N N . ALA A 1 217 ? 6.213 6.849 6.990 1.00 87.62 217 ALA A N 1
ATOM 1594 C CA . ALA A 1 217 ? 6.724 5.510 6.723 1.00 87.62 217 ALA A CA 1
ATOM 1595 C C . ALA A 1 217 ? 8.129 5.529 6.085 1.00 87.62 217 ALA A C 1
ATOM 1597 O O . ALA A 1 217 ? 8.468 6.390 5.266 1.00 87.62 217 ALA A O 1
ATOM 1598 N N . VAL A 1 218 ? 8.951 4.525 6.405 1.00 87.56 218 VAL A N 1
ATOM 1599 C CA . VAL A 1 218 ? 10.334 4.440 5.920 1.00 87.56 218 VAL A CA 1
ATOM 1600 C C . VAL A 1 218 ? 10.378 3.848 4.514 1.00 87.56 218 VAL A C 1
ATOM 1602 O O . VAL A 1 218 ? 9.872 2.756 4.252 1.00 87.56 218 VAL A O 1
ATOM 1605 N N . SER A 1 219 ? 11.072 4.525 3.597 1.00 87.19 219 SER A N 1
ATOM 1606 C CA . SER A 1 219 ? 11.241 4.047 2.218 1.00 87.19 219 SER A CA 1
ATOM 1607 C C . SER A 1 219 ? 11.863 2.645 2.164 1.00 87.19 219 SER A C 1
ATOM 1609 O O . SER A 1 219 ? 12.970 2.412 2.664 1.00 87.19 219 SER A O 1
ATOM 1611 N N . GLY A 1 220 ? 11.158 1.705 1.528 1.00 82.38 220 GLY A N 1
ATOM 1612 C CA . GLY A 1 220 ? 11.569 0.303 1.399 1.00 82.38 220 GLY A CA 1
ATOM 1613 C C . GLY A 1 220 ? 11.284 -0.571 2.624 1.00 82.38 220 GLY A C 1
ATOM 1614 O O . GLY A 1 220 ? 11.642 -1.740 2.602 1.00 82.38 220 GLY A O 1
ATOM 1615 N N . ALA A 1 221 ? 10.656 -0.027 3.668 1.00 90.06 221 ALA A N 1
ATOM 1616 C CA . ALA A 1 221 ? 10.148 -0.773 4.819 1.00 90.06 221 ALA A CA 1
ATOM 1617 C C . ALA A 1 221 ? 8.734 -0.297 5.207 1.00 90.06 221 ALA A C 1
ATOM 1619 O O . ALA A 1 221 ? 8.355 -0.349 6.369 1.00 90.06 221 ALA A O 1
ATOM 1620 N N . THR A 1 222 ? 7.964 0.180 4.220 1.00 88.50 222 THR A N 1
ATOM 1621 C CA . THR A 1 222 ? 6.672 0.855 4.404 1.00 88.50 222 THR A CA 1
ATOM 1622 C C . THR A 1 222 ? 5.684 0.025 5.221 1.00 88.50 222 THR A C 1
ATOM 1624 O O . THR A 1 222 ? 5.181 0.521 6.216 1.00 88.50 222 THR A O 1
ATOM 1627 N N . PHE A 1 223 ? 5.492 -1.251 4.876 1.00 86.62 223 PHE A N 1
ATOM 1628 C CA . PHE A 1 223 ? 4.564 -2.136 5.587 1.00 86.62 223 PHE A CA 1
ATOM 1629 C C . PHE A 1 223 ? 4.980 -2.401 7.039 1.00 86.62 223 PHE A C 1
ATOM 1631 O O . PHE A 1 223 ? 4.147 -2.373 7.936 1.00 86.62 223 PHE A O 1
ATOM 1638 N N . SER A 1 224 ? 6.278 -2.601 7.288 1.00 92.19 224 SER A N 1
ATOM 1639 C CA . SER A 1 224 ? 6.795 -2.753 8.651 1.00 92.19 224 SER A CA 1
ATOM 1640 C C . SER A 1 224 ? 6.695 -1.443 9.443 1.00 92.19 224 SER A C 1
ATOM 1642 O O . SER A 1 224 ? 6.480 -1.477 10.647 1.00 92.19 224 SER A O 1
ATOM 1644 N N . SER A 1 225 ? 6.834 -0.281 8.791 1.00 93.12 225 SER A N 1
ATOM 1645 C CA . SER A 1 225 ? 6.602 1.022 9.425 1.00 93.12 225 SER A CA 1
ATOM 1646 C C . SER A 1 225 ? 5.133 1.216 9.794 1.00 93.12 225 SER A C 1
ATOM 1648 O O . SER A 1 225 ? 4.855 1.614 10.919 1.00 93.12 225 SER A O 1
ATOM 1650 N N . GLU A 1 226 ? 4.214 0.913 8.877 1.00 90.12 226 GLU A N 1
ATOM 1651 C CA . GLU A 1 226 ? 2.764 1.004 9.094 1.00 90.12 226 GLU A CA 1
ATOM 1652 C C . GLU A 1 226 ? 2.308 0.076 10.223 1.00 90.12 226 GLU A C 1
ATOM 1654 O O . GLU A 1 226 ? 1.630 0.541 11.133 1.00 90.12 226 GLU A O 1
ATOM 1659 N N . GLY A 1 227 ? 2.780 -1.175 10.249 1.00 89.62 227 GLY A N 1
ATOM 1660 C CA . GLY A 1 227 ? 2.462 -2.113 11.330 1.00 89.62 227 GLY A CA 1
ATOM 1661 C C . GLY A 1 227 ? 2.962 -1.656 12.705 1.00 89.62 227 GLY A C 1
ATOM 1662 O O . GLY A 1 227 ? 2.271 -1.839 13.702 1.00 89.62 227 GLY A O 1
ATOM 1663 N N . ILE A 1 228 ? 4.133 -1.009 12.785 1.00 91.44 228 ILE A N 1
ATOM 1664 C CA . ILE A 1 228 ? 4.629 -0.436 14.051 1.00 91.44 228 ILE A CA 1
ATOM 1665 C C . ILE A 1 228 ? 3.769 0.756 14.485 1.00 91.44 228 ILE A C 1
ATOM 1667 O O . ILE A 1 228 ? 3.431 0.850 15.660 1.00 91.44 228 ILE A O 1
ATOM 1671 N N . MET A 1 229 ? 3.410 1.659 13.567 1.00 91.12 229 MET A N 1
ATOM 1672 C CA . MET A 1 229 ? 2.566 2.819 13.886 1.00 91.12 229 MET A CA 1
ATOM 1673 C C . MET A 1 229 ? 1.175 2.391 14.359 1.00 91.12 229 MET A C 1
ATOM 1675 O O . MET A 1 229 ? 0.701 2.895 15.374 1.00 91.12 229 MET A O 1
ATOM 1679 N N . ALA A 1 230 ? 0.568 1.422 13.673 1.00 88.94 230 ALA A N 1
ATOM 1680 C CA . ALA A 1 230 ? -0.738 0.880 14.025 1.00 88.94 230 ALA A CA 1
ATOM 1681 C C . ALA A 1 230 ? -0.699 0.141 15.374 1.00 88.94 230 ALA A C 1
ATOM 1683 O O . ALA A 1 230 ? -1.519 0.413 16.244 1.00 88.94 230 ALA A O 1
ATOM 1684 N N . ALA A 1 231 ? 0.327 -0.682 15.626 1.00 91.00 231 ALA A N 1
ATOM 1685 C CA . ALA A 1 231 ? 0.485 -1.356 16.916 1.00 91.00 231 ALA A CA 1
ATOM 1686 C C . ALA A 1 231 ? 0.727 -0.369 18.077 1.00 91.00 231 ALA A C 1
ATOM 1688 O O . ALA A 1 231 ? 0.285 -0.611 19.199 1.00 91.00 231 ALA A O 1
ATOM 1689 N N . VAL A 1 232 ? 1.413 0.756 17.827 1.00 90.88 232 VAL A N 1
ATOM 1690 C CA . VAL A 1 232 ? 1.550 1.844 18.812 1.00 90.88 232 VAL A CA 1
ATOM 1691 C C . VAL A 1 232 ? 0.208 2.540 19.037 1.00 90.88 232 VAL A C 1
ATOM 1693 O O . VAL A 1 232 ? -0.122 2.846 20.180 1.00 90.88 232 VAL A O 1
ATOM 1696 N N . GLN A 1 233 ? -0.578 2.776 17.988 1.00 88.94 233 GLN A N 1
ATOM 1697 C CA . GLN A 1 233 ? -1.907 3.372 18.113 1.00 88.94 233 GLN A CA 1
ATOM 1698 C C . GLN A 1 233 ? -2.861 2.477 18.918 1.00 88.94 233 GLN A C 1
ATOM 1700 O O . GLN A 1 233 ? -3.467 2.964 19.868 1.00 88.94 233 GLN A O 1
ATOM 1705 N N . ASP A 1 234 ? -2.911 1.177 18.622 1.00 88.44 234 ASP A N 1
ATOM 1706 C CA . ASP A 1 234 ? -3.684 0.176 19.374 1.00 88.44 234 ASP A CA 1
ATOM 1707 C C . ASP A 1 234 ? -3.280 0.146 20.862 1.00 88.44 234 ASP A C 1
ATOM 1709 O O . ASP A 1 234 ? -4.127 0.189 21.761 1.00 88.44 234 ASP A O 1
ATOM 1713 N N . ALA A 1 235 ? -1.972 0.202 21.148 1.00 88.06 235 ALA A N 1
ATOM 1714 C CA . ALA A 1 235 ? -1.479 0.299 22.521 1.00 88.06 235 ALA A CA 1
ATOM 1715 C C . ALA A 1 235 ? -2.033 1.550 23.226 1.00 88.06 235 ALA A C 1
ATOM 1717 O O . ALA A 1 235 ? -2.470 1.486 24.375 1.00 88.06 235 ALA A O 1
ATOM 1718 N N . LEU A 1 236 ? -2.044 2.694 22.545 1.00 85.50 236 LEU A N 1
ATOM 1719 C CA . LEU A 1 236 ? -2.483 3.964 23.119 1.00 85.50 236 LEU A CA 1
ATOM 1720 C C . LEU A 1 236 ? -4.003 4.065 23.269 1.00 85.50 236 LEU A C 1
ATOM 1722 O O . LEU A 1 236 ? -4.466 4.645 24.251 1.00 85.50 236 LEU A O 1
ATOM 1726 N N . GLU A 1 237 ? -4.785 3.453 22.382 1.00 83.31 237 GLU A N 1
ATOM 1727 C CA . GLU A 1 237 ? -6.244 3.366 22.525 1.00 83.31 237 GLU A CA 1
ATOM 1728 C C . GLU A 1 237 ? -6.649 2.623 23.803 1.00 83.31 237 GLU A C 1
ATOM 1730 O O . GLU A 1 237 ? -7.577 3.042 24.500 1.00 83.31 237 GLU A O 1
ATOM 1735 N N . SER A 1 238 ? -5.895 1.588 24.187 1.00 72.25 238 SER A N 1
ATOM 1736 C CA . SER A 1 238 ? -6.112 0.869 25.450 1.00 72.25 238 SER A CA 1
ATOM 1737 C C . SER A 1 238 ? -5.823 1.716 26.705 1.00 72.25 238 SER A C 1
ATOM 1739 O O . SER A 1 238 ? -6.321 1.409 27.793 1.00 72.25 238 SER A O 1
ATOM 1741 N N . GLY A 1 239 ? -5.039 2.790 26.555 1.00 65.69 239 GLY A N 1
ATOM 1742 C CA . GLY A 1 239 ? -4.561 3.657 27.633 1.00 65.69 239 GLY A CA 1
ATOM 1743 C C . GLY A 1 239 ? -5.160 5.055 27.690 1.00 65.69 239 GLY A C 1
ATOM 1744 O O . GLY A 1 239 ? -4.872 5.807 28.629 1.00 65.69 239 GLY A O 1
ATOM 1745 N N . ALA A 1 240 ? -5.972 5.421 26.700 1.00 66.88 240 ALA A N 1
ATOM 1746 C CA . ALA A 1 240 ? -6.590 6.732 26.627 1.00 66.88 240 ALA A CA 1
ATOM 1747 C C . ALA A 1 240 ? -7.543 6.934 27.812 1.00 66.88 240 ALA A C 1
ATOM 1749 O O . ALA A 1 240 ? -8.463 6.142 28.056 1.00 66.88 240 ALA A O 1
ATOM 1750 N N . ILE A 1 241 ? -7.350 8.027 28.553 1.00 59.38 241 ILE A N 1
ATOM 1751 C CA . ILE A 1 241 ? -8.261 8.421 29.625 1.00 59.38 241 ILE A CA 1
ATOM 1752 C C . ILE A 1 241 ? -9.557 8.884 28.959 1.00 59.38 241 ILE A C 1
ATOM 1754 O O . ILE A 1 241 ? -9.726 10.048 28.608 1.00 59.38 241 ILE A O 1
ATOM 1758 N N . THR A 1 242 ? -10.486 7.953 28.754 1.00 46.59 242 THR A N 1
ATOM 1759 C CA . THR A 1 242 ? -11.856 8.302 28.390 1.00 46.59 242 THR A CA 1
ATOM 1760 C C . THR A 1 242 ? -12.436 9.070 29.572 1.00 46.59 242 THR A C 1
ATOM 1762 O O . THR A 1 242 ? -12.711 8.478 30.621 1.00 46.59 242 THR A O 1
ATOM 1765 N N . GLU A 1 243 ? -12.628 10.380 29.415 1.00 40.12 243 GLU A N 1
ATOM 1766 C CA . GLU A 1 243 ? -13.601 11.140 30.199 1.00 40.12 243 GLU A CA 1
ATOM 1767 C C . GLU A 1 243 ? -14.956 10.431 30.037 1.00 40.12 243 GLU A C 1
ATOM 1769 O O . GLU A 1 243 ? -15.698 10.627 29.074 1.00 40.12 243 GLU A O 1
ATOM 1774 N N . ARG A 1 244 ? -15.246 9.506 30.957 1.00 40.34 244 ARG A N 1
ATOM 1775 C CA . ARG A 1 244 ? -16.545 8.855 31.089 1.00 40.34 244 ARG A CA 1
ATOM 1776 C C . ARG A 1 244 ? -17.549 9.916 31.524 1.00 40.34 244 ARG A C 1
ATOM 1778 O O . ARG A 1 244 ? -17.678 10.196 32.713 1.00 40.34 244 ARG A O 1
ATOM 1785 N N . ALA A 1 245 ? -18.312 10.430 30.571 1.00 32.91 245 ALA A N 1
ATOM 1786 C CA . ALA A 1 245 ? -19.645 10.943 30.832 1.00 32.91 245 ALA A CA 1
ATOM 1787 C C . ALA A 1 245 ? -20.668 9.979 30.215 1.00 32.91 245 ALA A C 1
ATOM 1789 O O . ALA A 1 245 ? -20.918 9.964 29.014 1.00 32.91 245 ALA A O 1
ATOM 1790 N N . ASP A 1 246 ? -21.231 9.143 31.084 1.00 38.31 246 ASP A N 1
ATOM 1791 C CA . ASP A 1 246 ? -22.487 8.424 30.888 1.00 38.31 246 ASP A CA 1
ATOM 1792 C C . ASP A 1 246 ? -23.606 9.418 30.522 1.00 38.31 246 ASP A C 1
ATOM 1794 O O . ASP A 1 246 ? -23.808 10.389 31.253 1.00 38.31 246 ASP A O 1
ATOM 1798 N N . THR A 1 247 ? -24.372 9.170 29.453 1.00 30.09 247 THR A N 1
ATOM 1799 C CA . THR A 1 247 ? -25.855 9.102 29.457 1.00 30.09 247 THR A CA 1
ATOM 1800 C C . THR A 1 247 ? -26.412 9.039 28.029 1.00 30.09 247 THR A C 1
ATOM 1802 O O . THR A 1 247 ? -26.025 9.777 27.130 1.00 30.09 247 THR A O 1
ATOM 1805 N N . ARG A 1 248 ? -27.372 8.125 27.858 1.00 41.78 248 ARG A N 1
ATOM 1806 C CA . ARG A 1 248 ? -28.172 7.848 26.661 1.00 41.78 248 ARG A CA 1
ATOM 1807 C C . ARG A 1 248 ? -29.055 9.024 26.214 1.00 41.78 248 ARG A C 1
ATOM 1809 O O . ARG A 1 248 ? -29.660 9.685 27.053 1.00 41.78 248 ARG A O 1
ATOM 1816 N N . SER A 1 249 ? -29.343 8.999 24.909 1.00 37.19 249 SER A N 1
ATOM 1817 C CA . SER A 1 249 ? -30.591 9.390 24.215 1.00 37.19 249 SER A CA 1
ATOM 1818 C C . SER A 1 249 ? -30.510 10.650 23.353 1.00 37.19 249 SER A C 1
ATOM 1820 O O . SER A 1 249 ? -30.193 11.726 23.841 1.00 37.19 249 SER A O 1
ATOM 1822 N N . ASN A 1 250 ? -30.855 10.439 22.075 1.00 35.06 250 ASN A N 1
ATOM 1823 C CA . ASN A 1 250 ? -31.602 11.294 21.146 1.00 35.06 250 ASN A CA 1
ATOM 1824 C C . ASN A 1 250 ? -31.762 12.770 21.544 1.00 35.06 250 ASN A C 1
ATOM 1826 O O . ASN A 1 250 ? -32.422 13.069 22.532 1.00 35.06 250 ASN A O 1
ATOM 1830 N N . ASP A 1 251 ? -31.363 13.696 20.679 1.00 29.02 251 ASP A N 1
ATOM 1831 C CA . ASP A 1 251 ? -32.248 14.109 19.591 1.00 29.02 251 ASP A CA 1
ATOM 1832 C C . ASP A 1 251 ? -31.513 14.999 18.589 1.00 29.02 251 ASP A C 1
ATOM 1834 O O . ASP A 1 251 ? -30.444 15.552 18.852 1.00 29.02 251 ASP A O 1
ATOM 1838 N N . ALA A 1 252 ? -32.103 15.053 17.408 1.00 28.47 252 ALA A N 1
ATOM 1839 C CA . ALA A 1 252 ? -31.595 15.687 16.218 1.00 28.47 252 ALA A CA 1
ATOM 1840 C C . ALA A 1 252 ? -31.664 17.226 16.241 1.00 28.47 252 ALA A C 1
ATOM 1842 O O . ALA A 1 252 ? -32.367 17.853 17.031 1.00 28.47 252 ALA A O 1
ATOM 1843 N N . GLN A 1 253 ? -31.049 17.761 15.182 1.00 30.69 253 GLN A N 1
ATOM 1844 C CA . GLN A 1 253 ? -31.507 18.898 14.378 1.00 30.69 253 GLN A CA 1
ATOM 1845 C C . GLN A 1 253 ? -30.781 20.231 14.662 1.00 30.69 253 GLN A C 1
ATOM 1847 O O . GLN A 1 253 ? -30.994 20.867 15.685 1.00 30.69 253 GLN A O 1
ATOM 1852 N N . GLU A 1 254 ? -29.764 20.636 13.888 1.00 32.66 254 GLU A N 1
ATOM 1853 C CA . GLU A 1 254 ? -29.674 20.942 12.437 1.00 32.66 254 GLU A CA 1
ATOM 1854 C C . GLU A 1 254 ? -29.816 22.445 12.177 1.00 32.66 254 GLU A C 1
ATOM 1856 O O . GLU A 1 254 ? -30.775 23.081 12.606 1.00 32.66 254 GLU A O 1
ATOM 1861 N N . SER A 1 255 ? -28.875 22.984 11.397 1.00 34.94 255 SER A N 1
ATOM 1862 C CA . SER A 1 255 ? -29.118 23.771 10.172 1.00 34.94 255 SER A CA 1
ATOM 1863 C C . SER A 1 255 ? -27.809 24.472 9.797 1.00 34.94 255 SER A C 1
ATOM 1865 O O . SER A 1 255 ? -27.367 25.372 10.499 1.00 34.94 255 SER A O 1
ATOM 1867 N N . SER A 1 256 ? -27.049 23.955 8.826 1.00 38.47 256 SER A N 1
ATOM 1868 C CA . SER A 1 256 ? -27.243 24.081 7.362 1.00 38.47 256 SER A CA 1
ATOM 1869 C C . SER A 1 256 ? -26.927 25.504 6.879 1.00 38.47 256 SER A C 1
ATOM 1871 O O . SER A 1 256 ? -27.405 26.479 7.445 1.00 38.47 256 SER A O 1
ATOM 1873 N N . SER A 1 257 ? -26.085 25.705 5.869 1.00 37.91 257 SER A N 1
ATOM 1874 C CA . SER A 1 257 ? -26.364 25.471 4.439 1.00 37.91 257 SER A CA 1
ATOM 1875 C C . SER A 1 257 ? -25.117 25.929 3.648 1.00 37.91 257 SER A C 1
ATOM 1877 O O . SER A 1 257 ? -24.395 26.786 4.149 1.00 37.91 257 SER A O 1
ATOM 1879 N N . ALA A 1 258 ? -24.772 25.530 2.419 1.00 35.47 258 ALA A N 1
ATOM 1880 C CA . ALA A 1 258 ? -25.382 24.779 1.306 1.00 35.47 258 ALA A CA 1
ATOM 1881 C C . ALA A 1 258 ? -24.321 24.813 0.162 1.00 35.47 258 ALA A C 1
ATOM 1883 O O . ALA A 1 258 ? -23.505 25.731 0.153 1.00 35.47 258 ALA A O 1
ATOM 1884 N N . SER A 1 259 ? -24.241 23.981 -0.884 1.00 37.75 259 SER A N 1
ATOM 1885 C CA . SER A 1 259 ? -24.982 22.836 -1.460 1.00 37.75 259 SER A CA 1
ATOM 1886 C C . SER A 1 259 ? -24.086 22.340 -2.632 1.00 37.75 259 SER A C 1
ATOM 1888 O O . SER A 1 259 ? -23.327 23.140 -3.174 1.00 37.75 259 SER A O 1
ATOM 1890 N N . THR A 1 260 ? -24.049 21.100 -3.137 1.00 26.58 260 THR A N 1
ATOM 1891 C CA . THR A 1 260 ? -25.092 20.126 -3.538 1.00 26.58 260 THR A CA 1
ATOM 1892 C C . THR A 1 260 ? -24.307 18.835 -3.876 1.00 26.58 260 THR A C 1
ATOM 1894 O O . THR A 1 260 ? -23.286 18.959 -4.541 1.00 26.58 260 THR A O 1
ATOM 1897 N N . LYS A 1 261 ? -24.625 17.587 -3.509 1.00 29.66 261 LYS A N 1
ATOM 1898 C CA . LYS A 1 261 ? -25.899 16.862 -3.448 1.00 29.66 261 LYS A CA 1
ATOM 1899 C C . LYS A 1 261 ? -25.657 15.614 -2.572 1.00 29.66 261 LYS A C 1
ATOM 1901 O O . LYS A 1 261 ? -24.784 14.819 -2.896 1.00 29.66 261 LYS A O 1
ATOM 1906 N N . SER A 1 262 ? -26.407 15.462 -1.485 1.00 31.34 262 SER A N 1
ATOM 1907 C CA . SER A 1 262 ? -26.487 14.244 -0.672 1.00 31.34 262 SER A CA 1
ATOM 1908 C C . SER A 1 262 ? -27.963 13.920 -0.473 1.00 31.34 262 SER A C 1
ATOM 1910 O O . SER A 1 262 ? -28.778 14.830 -0.301 1.00 31.34 262 SER A O 1
ATOM 1912 N N . SER A 1 263 ? -28.300 12.639 -0.520 1.00 34.19 263 SER A N 1
ATOM 1913 C CA . SER A 1 263 ? -29.535 12.095 0.028 1.00 34.19 263 SER A CA 1
ATOM 1914 C C . SER A 1 263 ? -29.165 10.860 0.832 1.00 34.19 263 SER A C 1
ATOM 1916 O O . SER A 1 263 ? -28.546 9.939 0.306 1.00 34.19 263 SER A O 1
ATOM 1918 N N . SER A 1 264 ? -29.576 10.857 2.093 1.00 51.69 264 SER A N 1
ATOM 1919 C CA . SER A 1 264 ? -29.715 9.673 2.922 1.00 51.69 264 SER A CA 1
ATOM 1920 C C . SER A 1 264 ? -30.644 8.666 2.242 1.00 51.69 264 SER A C 1
ATOM 1922 O O . SER A 1 264 ? -31.827 8.928 2.032 1.00 51.69 264 SER A O 1
ATOM 1924 N N . ALA A 1 265 ? -30.115 7.502 1.902 1.00 37.81 265 ALA A N 1
ATOM 1925 C CA . ALA A 1 265 ? -30.890 6.331 1.531 1.00 37.81 265 ALA A CA 1
ATOM 1926 C C . ALA A 1 265 ? -30.030 5.110 1.848 1.00 37.81 265 ALA A C 1
ATOM 1928 O O . ALA A 1 265 ? -28.803 5.211 1.871 1.00 37.81 265 ALA A O 1
ATOM 1929 N N . ALA A 1 266 ? -30.665 3.979 2.142 1.00 51.62 266 ALA A N 1
ATOM 1930 C CA . ALA A 1 266 ? -29.980 2.699 2.122 1.00 51.62 266 ALA A CA 1
ATOM 1931 C C . ALA A 1 266 ? -29.127 2.624 0.839 1.00 51.62 266 ALA A C 1
ATOM 1933 O O . ALA A 1 266 ? -29.567 3.089 -0.215 1.00 51.62 266 ALA A O 1
ATOM 1934 N N . GLY A 1 267 ? -27.866 2.212 0.985 1.00 61.09 267 GLY A N 1
ATOM 1935 C CA . GLY A 1 267 ? -26.879 2.288 -0.090 1.00 61.09 267 GLY A CA 1
ATOM 1936 C C . GLY A 1 267 ? -27.229 1.360 -1.252 1.00 61.09 267 GLY A C 1
ATOM 1937 O O . GLY A 1 267 ? -28.365 0.911 -1.383 1.00 61.09 267 GLY A O 1
ATOM 1938 N N . ALA A 1 268 ? -26.255 0.995 -2.081 1.00 73.81 268 ALA A N 1
ATOM 1939 C CA . ALA A 1 268 ? -26.469 0.055 -3.191 1.00 73.81 268 ALA A CA 1
ATOM 1940 C C . ALA A 1 268 ? -27.120 -1.284 -2.757 1.00 73.81 268 ALA A C 1
ATOM 1942 O O . ALA A 1 268 ? -27.637 -2.018 -3.588 1.00 73.81 268 ALA A O 1
ATOM 1943 N N . PHE A 1 269 ? -27.136 -1.569 -1.453 1.00 79.62 269 PHE A N 1
ATOM 1944 C CA . PHE A 1 269 ? -27.670 -2.767 -0.813 1.00 79.62 269 PHE A CA 1
ATOM 1945 C C . PHE A 1 269 ? -29.100 -2.623 -0.252 1.00 79.62 269 PHE A C 1
ATOM 1947 O O . PHE A 1 269 ? -29.583 -3.536 0.412 1.00 79.62 269 PHE A O 1
ATOM 1954 N N . ALA A 1 270 ? -29.791 -1.506 -0.508 1.00 79.56 270 ALA A N 1
ATOM 1955 C CA . ALA A 1 270 ? -31.134 -1.225 0.017 1.00 79.56 270 ALA A CA 1
ATOM 1956 C C . ALA A 1 270 ? -32.183 -2.296 -0.303 1.00 79.56 270 ALA A C 1
ATOM 1958 O O . ALA A 1 270 ? -33.042 -2.597 0.524 1.00 79.56 270 ALA A O 1
ATOM 1959 N N . ASP A 1 271 ? -32.106 -2.842 -1.515 1.00 81.56 271 ASP A N 1
ATOM 1960 C CA . ASP A 1 271 ? -33.043 -3.837 -2.033 1.00 81.56 271 ASP A CA 1
ATOM 1961 C C . ASP A 1 271 ? -32.588 -5.279 -1.735 1.00 81.56 271 ASP A C 1
ATOM 1963 O O . ASP A 1 271 ? -33.250 -6.241 -2.132 1.00 81.56 271 ASP A O 1
ATOM 1967 N N . VAL A 1 272 ? -31.466 -5.446 -1.026 1.00 85.12 272 VAL A N 1
ATOM 1968 C CA . VAL A 1 272 ? -30.938 -6.750 -0.621 1.00 85.12 272 VAL A CA 1
ATOM 1969 C C . VAL A 1 272 ? -31.584 -7.143 0.703 1.00 85.12 272 VAL A C 1
ATOM 1971 O O . VAL A 1 272 ? -31.524 -6.405 1.685 1.00 85.12 272 VAL A O 1
ATOM 1974 N N . ALA A 1 273 ? -32.226 -8.312 0.730 1.00 85.19 273 ALA A N 1
ATOM 1975 C CA . ALA A 1 273 ? -32.848 -8.823 1.945 1.00 85.19 273 ALA A CA 1
ATOM 1976 C C . ALA A 1 273 ? -31.794 -9.121 3.019 1.00 85.19 273 ALA A C 1
ATOM 1978 O O . ALA A 1 273 ? -30.669 -9.513 2.710 1.00 85.19 273 ALA A O 1
ATOM 1979 N N . ASP A 1 274 ? -32.177 -9.004 4.284 1.00 88.19 274 ASP A N 1
ATOM 1980 C CA . ASP A 1 274 ? -31.270 -9.303 5.385 1.00 88.19 274 ASP A CA 1
ATOM 1981 C C . ASP A 1 274 ? -30.875 -10.786 5.391 1.00 88.19 274 ASP A C 1
ATOM 1983 O O . ASP A 1 274 ? -31.713 -11.677 5.216 1.00 88.19 274 ASP A O 1
ATOM 1987 N N . GLY A 1 275 ? -29.589 -11.059 5.594 1.00 82.62 275 GLY A N 1
ATOM 1988 C CA . GLY A 1 275 ? -29.045 -12.409 5.554 1.00 82.62 275 GLY A CA 1
ATOM 1989 C C . GLY A 1 275 ? -27.544 -12.451 5.297 1.00 82.62 275 GLY A C 1
ATOM 1990 O O . GLY A 1 275 ? -26.892 -11.436 5.054 1.00 82.62 275 GLY A O 1
ATOM 1991 N N . THR A 1 276 ? -26.993 -13.659 5.356 1.00 88.31 276 THR A N 1
ATOM 1992 C CA . THR A 1 276 ? -25.600 -13.927 4.997 1.00 88.31 276 THR A CA 1
ATOM 1993 C C . THR A 1 276 ? -25.552 -14.496 3.590 1.00 88.31 276 THR A C 1
ATOM 1995 O O . THR A 1 276 ? -26.200 -15.501 3.295 1.00 88.31 276 THR A O 1
ATOM 1998 N N . TYR A 1 277 ? -24.759 -13.863 2.738 1.00 87.06 277 TYR A N 1
ATOM 1999 C CA . TYR A 1 277 ? -24.610 -14.201 1.335 1.00 87.06 277 TYR A CA 1
ATOM 2000 C C . TYR A 1 277 ? -23.174 -14.595 1.041 1.00 87.06 277 TYR A C 1
ATOM 2002 O O . TYR A 1 277 ? -22.230 -14.076 1.637 1.00 87.06 277 TYR A O 1
ATOM 2010 N N . THR A 1 278 ? -23.009 -15.516 0.103 1.00 88.69 278 THR A N 1
ATOM 2011 C CA . THR A 1 278 ? -21.701 -15.955 -0.372 1.00 88.69 278 THR A CA 1
ATOM 2012 C C . THR A 1 278 ? -21.612 -15.681 -1.856 1.00 88.69 278 THR A C 1
ATOM 2014 O O . THR A 1 278 ? -22.524 -16.041 -2.595 1.00 88.69 278 THR A O 1
ATOM 2017 N N . GLY A 1 279 ? -20.509 -15.073 -2.271 1.00 90.25 279 GLY A N 1
ATOM 2018 C CA . GLY A 1 279 ? -20.241 -14.784 -3.670 1.00 90.25 279 GLY A CA 1
ATOM 2019 C C . GLY A 1 279 ? -18.784 -15.020 -4.015 1.00 90.25 279 GLY A C 1
ATOM 2020 O O . GLY A 1 279 ? -17.923 -15.200 -3.142 1.00 90.25 279 GLY A O 1
ATOM 2021 N N . SER A 1 280 ? -18.526 -15.074 -5.311 1.00 90.19 280 SER A N 1
ATOM 2022 C CA . SER A 1 280 ? -17.234 -15.427 -5.878 1.00 90.19 280 SER A CA 1
ATOM 2023 C C . SER A 1 280 ? -16.761 -14.394 -6.891 1.00 90.19 280 SER A C 1
ATOM 2025 O O . SER A 1 280 ? -17.554 -13.785 -7.600 1.00 90.19 280 SER A O 1
ATOM 2027 N N . GLY A 1 281 ? -15.449 -14.191 -6.947 1.00 89.06 281 GLY A N 1
ATOM 2028 C CA . GLY A 1 281 ? -14.825 -13.239 -7.853 1.00 89.06 281 GLY A CA 1
ATOM 2029 C C . GLY A 1 281 ? -13.460 -13.714 -8.324 1.00 89.06 281 GLY A C 1
ATOM 2030 O O . GLY A 1 281 ? -12.803 -14.538 -7.689 1.00 89.06 281 GLY A O 1
ATOM 2031 N N . THR A 1 282 ? -13.020 -13.199 -9.461 1.00 89.44 282 THR A N 1
ATOM 2032 C CA . THR A 1 282 ? -11.790 -13.608 -10.138 1.00 89.44 282 THR A CA 1
ATOM 2033 C C . THR A 1 282 ? -10.634 -12.687 -9.748 1.00 89.44 282 THR A C 1
ATOM 2035 O O . THR A 1 282 ? -10.620 -11.499 -10.090 1.00 89.44 282 THR A O 1
ATOM 2038 N N . GLY A 1 283 ? -9.656 -13.239 -9.032 1.00 86.50 283 GLY A N 1
ATOM 2039 C CA . GLY A 1 283 ? -8.406 -12.593 -8.626 1.00 86.50 283 GLY A CA 1
ATOM 2040 C C . GLY A 1 283 ? -7.290 -12.702 -9.658 1.00 86.50 283 GLY A C 1
ATOM 2041 O O . GLY A 1 283 ? -7.516 -12.976 -10.838 1.00 86.50 283 GLY A O 1
ATOM 2042 N N . LEU A 1 284 ? -6.060 -12.447 -9.213 1.00 84.25 284 LEU A N 1
ATOM 2043 C CA . LEU A 1 284 ? -4.865 -12.521 -10.055 1.00 84.25 284 LEU A CA 1
ATOM 2044 C C . LEU A 1 284 ? -4.484 -13.966 -10.400 1.00 84.25 284 LEU A C 1
ATOM 2046 O O . LEU A 1 284 ? -4.066 -14.240 -11.526 1.00 84.25 284 LEU A O 1
ATOM 2050 N N . ARG A 1 285 ? -4.559 -14.872 -9.423 1.00 81.44 285 ARG A N 1
ATOM 2051 C CA . ARG A 1 285 ? -4.097 -16.264 -9.537 1.00 81.44 285 ARG A CA 1
ATOM 2052 C C . ARG A 1 285 ? -5.215 -17.291 -9.500 1.00 81.44 285 ARG A C 1
ATOM 2054 O O . ARG A 1 285 ? -4.949 -18.455 -9.791 1.00 81.44 285 ARG A O 1
ATOM 2061 N N . GLY A 1 286 ? -6.435 -16.873 -9.191 1.00 85.69 286 GLY A N 1
ATOM 2062 C CA . GLY A 1 286 ? -7.552 -17.793 -9.096 1.00 85.69 286 GLY A CA 1
ATOM 2063 C C . GLY A 1 286 ? -8.818 -17.154 -8.552 1.00 85.69 286 GLY A C 1
ATOM 2064 O O . GLY A 1 286 ? -9.018 -15.946 -8.686 1.00 85.69 286 GLY A O 1
ATOM 2065 N N . THR A 1 287 ? -9.688 -17.975 -7.976 1.00 86.62 287 THR A N 1
ATOM 2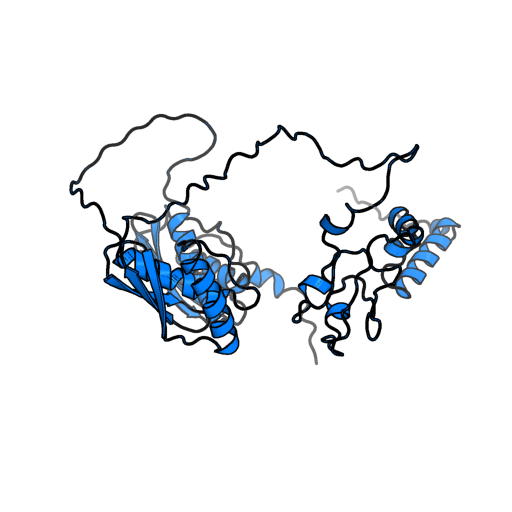066 C CA . THR A 1 287 ? -11.000 -17.523 -7.495 1.00 86.62 287 THR A CA 1
ATOM 2067 C C . THR A 1 287 ? -10.936 -17.143 -6.018 1.00 86.62 287 THR A C 1
ATOM 2069 O O . THR A 1 287 ? -10.357 -17.848 -5.192 1.00 86.62 287 THR A O 1
ATOM 2072 N N . THR A 1 288 ? -11.561 -16.024 -5.685 1.00 90.12 288 THR A N 1
ATOM 2073 C CA . THR A 1 288 ? -11.811 -15.558 -4.324 1.00 90.12 288 THR A CA 1
ATOM 2074 C C . THR A 1 288 ? -13.271 -15.820 -3.978 1.00 90.12 288 THR A C 1
ATOM 2076 O O . THR A 1 288 ? -14.157 -15.577 -4.793 1.00 90.12 288 THR A O 1
ATOM 2079 N N . THR A 1 289 ? -13.541 -16.274 -2.758 1.00 89.31 289 THR A N 1
ATOM 2080 C CA . THR A 1 289 ? -14.890 -16.450 -2.211 1.00 89.31 289 THR A CA 1
ATOM 2081 C C . THR A 1 289 ? -15.024 -15.656 -0.920 1.00 89.31 289 THR A C 1
ATOM 2083 O O . THR A 1 289 ? -14.217 -15.820 0.001 1.00 89.31 289 THR A O 1
ATOM 2086 N N . VAL A 1 290 ? -16.053 -14.814 -0.839 1.00 92.69 290 VAL A N 1
ATOM 2087 C CA . VAL A 1 290 ? -16.335 -13.971 0.331 1.00 92.69 290 VAL A CA 1
ATOM 2088 C C . VAL A 1 290 ? -17.734 -14.241 0.874 1.00 92.69 290 VAL A C 1
ATOM 2090 O O . VAL A 1 290 ? -18.643 -14.613 0.133 1.00 92.69 290 VAL A O 1
ATOM 2093 N N . SER A 1 291 ? -17.895 -14.043 2.177 1.00 88.50 291 SER A N 1
ATOM 2094 C CA . SER A 1 291 ? -19.169 -14.045 2.883 1.00 88.50 291 SER A CA 1
ATOM 2095 C C . SER A 1 291 ? -19.479 -12.633 3.363 1.00 88.50 291 SER A C 1
ATOM 2097 O O . SER A 1 291 ? -18.726 -12.079 4.167 1.00 88.50 291 SER A O 1
ATOM 2099 N N . GLY A 1 292 ? -20.584 -12.068 2.885 1.00 90.12 292 GLY A N 1
ATOM 2100 C CA . GLY A 1 292 ? -21.102 -10.768 3.303 1.00 90.12 292 GLY A CA 1
ATOM 2101 C C . GLY A 1 292 ? -22.374 -10.924 4.133 1.00 90.12 292 GLY A C 1
ATOM 2102 O O . GLY A 1 292 ? -23.221 -11.752 3.802 1.00 90.12 292 GLY A O 1
ATOM 2103 N N . THR A 1 293 ? -22.530 -10.139 5.195 1.00 88.19 293 THR A N 1
ATOM 2104 C CA . THR A 1 293 ? -23.781 -10.075 5.970 1.00 88.19 293 THR A CA 1
ATOM 2105 C C . THR A 1 293 ? -24.477 -8.749 5.705 1.00 88.19 293 THR A C 1
ATOM 2107 O O . THR A 1 293 ? -23.841 -7.697 5.785 1.00 88.19 293 THR A O 1
ATOM 2110 N N . VAL A 1 294 ? -25.770 -8.808 5.391 1.00 89.31 294 VAL A N 1
ATOM 2111 C CA . VAL A 1 294 ? -26.639 -7.646 5.182 1.00 89.31 294 VAL A CA 1
ATOM 2112 C C . VAL A 1 294 ? -27.692 -7.604 6.286 1.00 89.31 294 VAL A C 1
ATOM 2114 O O . VAL A 1 294 ? -28.361 -8.606 6.530 1.00 89.31 294 VAL A O 1
ATOM 2117 N N . GLU A 1 295 ? -27.838 -6.458 6.950 1.00 86.25 295 GLU A N 1
ATOM 2118 C CA . GLU A 1 295 ? -28.857 -6.196 7.972 1.00 86.25 295 GLU A CA 1
ATOM 2119 C C . GLU A 1 295 ? -29.468 -4.802 7.770 1.00 86.25 295 GLU A C 1
ATOM 2121 O O . GLU A 1 295 ? -28.752 -3.811 7.613 1.00 86.25 295 GLU A O 1
ATOM 2126 N N . GLY A 1 296 ? -30.796 -4.699 7.771 1.00 79.44 296 GLY A N 1
ATOM 2127 C CA . GLY A 1 296 ? -31.516 -3.457 7.501 1.00 79.44 296 GLY A CA 1
ATOM 2128 C C . GLY A 1 296 ? -31.184 -2.829 6.142 1.00 79.44 296 GLY A C 1
ATOM 2129 O O . GLY A 1 296 ? -31.136 -1.598 6.052 1.00 79.44 296 GLY A O 1
ATOM 2130 N N . GLY A 1 297 ? -30.905 -3.643 5.115 1.00 81.19 297 GLY A N 1
ATOM 2131 C CA . GLY A 1 297 ? -30.470 -3.166 3.791 1.00 81.19 297 GLY A CA 1
ATOM 2132 C C . GLY A 1 297 ? -29.078 -2.515 3.789 1.00 81.19 297 GLY A C 1
ATOM 2133 O O . GLY A 1 297 ? -28.807 -1.614 2.988 1.00 81.19 297 GLY A O 1
ATOM 2134 N N . ARG A 1 298 ? -28.208 -2.911 4.731 1.00 83.00 298 ARG A N 1
ATOM 2135 C CA . ARG A 1 298 ? -26.823 -2.436 4.865 1.00 83.00 298 ARG A CA 1
ATOM 2136 C C . ARG A 1 298 ? -25.857 -3.594 5.042 1.00 83.00 298 ARG A C 1
ATOM 2138 O O . ARG A 1 298 ? -26.133 -4.509 5.807 1.00 83.00 298 ARG A O 1
ATOM 2145 N N . VAL A 1 299 ? -24.695 -3.526 4.404 1.00 87.62 299 VAL A N 1
ATOM 2146 C CA . VAL A 1 299 ? -23.617 -4.499 4.626 1.00 87.62 299 VAL A CA 1
ATOM 2147 C C . VAL A 1 299 ? -22.962 -4.215 5.976 1.00 87.62 299 VAL A C 1
ATOM 2149 O O . VAL A 1 299 ? -22.507 -3.096 6.207 1.00 87.62 299 VAL A O 1
ATOM 2152 N N . THR A 1 300 ? -22.919 -5.208 6.863 1.00 86.12 300 THR A N 1
ATOM 2153 C CA . THR A 1 300 ? -22.354 -5.086 8.219 1.00 86.12 300 THR A CA 1
ATOM 2154 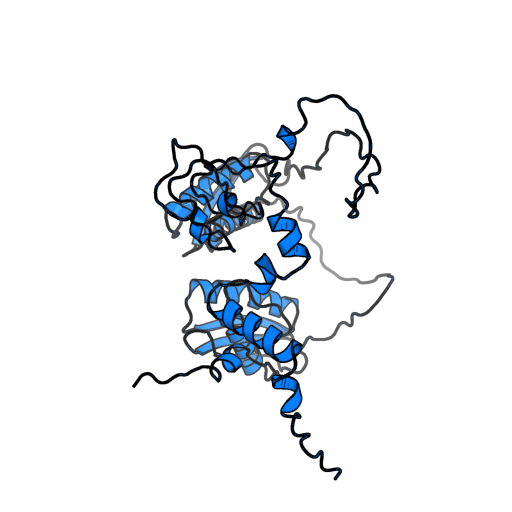C C . THR A 1 300 ? -20.997 -5.762 8.363 1.00 86.12 300 THR A C 1
ATOM 2156 O O . THR A 1 300 ? -20.172 -5.325 9.160 1.00 86.12 300 THR A O 1
ATOM 2159 N N . SER A 1 301 ? -20.745 -6.827 7.602 1.00 83.38 301 SER A N 1
ATOM 2160 C CA . SER A 1 301 ? -19.470 -7.542 7.627 1.00 83.38 301 SER A CA 1
ATOM 2161 C C . SER A 1 301 ? -19.175 -8.189 6.284 1.00 83.38 301 SER A C 1
ATOM 2163 O O . SER A 1 301 ? -20.082 -8.665 5.601 1.00 83.38 301 SER A O 1
ATOM 2165 N N . ILE A 1 302 ? -17.894 -8.224 5.926 1.00 90.06 302 ILE A N 1
ATOM 2166 C CA . ILE A 1 302 ? -17.368 -8.936 4.763 1.00 90.06 302 ILE A CA 1
ATOM 2167 C C . ILE A 1 302 ? -16.181 -9.759 5.255 1.00 90.06 302 ILE A C 1
ATOM 2169 O O . ILE A 1 302 ? -15.268 -9.234 5.886 1.00 90.06 302 ILE A O 1
ATOM 2173 N N . THR A 1 303 ? -16.199 -11.060 4.989 1.00 84.62 303 THR A N 1
ATOM 2174 C CA . THR A 1 303 ? -15.155 -11.999 5.419 1.00 84.62 303 THR A CA 1
ATOM 2175 C C . THR A 1 303 ? -14.742 -12.888 4.255 1.00 84.62 303 THR A C 1
ATOM 2177 O O . THR A 1 303 ? -15.570 -13.255 3.425 1.00 84.62 303 THR A O 1
ATOM 2180 N N . ALA A 1 304 ? -13.463 -13.245 4.160 1.00 88.00 304 ALA A N 1
ATOM 2181 C CA . ALA A 1 304 ? -13.001 -14.177 3.135 1.00 88.00 304 ALA A CA 1
ATOM 2182 C C . ALA A 1 304 ? -13.190 -15.628 3.599 1.00 88.00 304 ALA A C 1
ATOM 2184 O O . ALA A 1 304 ? -12.724 -15.999 4.675 1.00 88.00 304 ALA A O 1
ATOM 2185 N N . ILE A 1 305 ? -13.841 -16.452 2.773 1.00 87.31 305 ILE A N 1
ATOM 2186 C CA . ILE A 1 305 ? -13.974 -17.901 2.998 1.00 87.31 305 ILE A CA 1
ATOM 2187 C C . ILE A 1 305 ? -12.753 -18.625 2.425 1.00 87.31 305 ILE A C 1
ATOM 2189 O O . ILE A 1 305 ? -12.153 -19.472 3.085 1.00 87.31 305 ILE A O 1
ATOM 2193 N N . SER A 1 306 ? -12.380 -18.290 1.191 1.00 87.25 306 SER A N 1
ATOM 2194 C CA . SER A 1 306 ? -11.232 -18.874 0.497 1.00 87.25 306 SER A CA 1
ATOM 2195 C C . SER A 1 306 ? -10.694 -17.918 -0.555 1.00 87.25 306 SER A C 1
ATOM 2197 O O . SER A 1 306 ? -11.447 -17.148 -1.145 1.00 87.25 306 SER A O 1
ATOM 2199 N N . TYR A 1 307 ? -9.395 -17.984 -0.816 1.00 88.75 307 TYR A N 1
ATOM 2200 C CA . TYR A 1 307 ? -8.741 -17.200 -1.856 1.00 88.75 307 TYR A CA 1
ATOM 2201 C C . TYR A 1 307 ? -7.526 -17.957 -2.390 1.00 88.75 307 TYR A C 1
ATOM 2203 O O . TYR A 1 307 ? -6.872 -18.700 -1.658 1.00 88.75 307 TYR A O 1
ATOM 2211 N N . GLU A 1 308 ? -7.236 -17.760 -3.672 1.00 85.38 308 GLU A N 1
ATOM 2212 C CA . GLU A 1 308 ? -6.086 -18.367 -4.362 1.00 85.38 308 GLU A CA 1
ATOM 2213 C C . GLU A 1 308 ? -4.975 -17.345 -4.679 1.00 85.38 308 GLU A C 1
ATOM 2215 O O . GLU A 1 308 ? -3.910 -17.703 -5.186 1.00 85.38 308 GLU A O 1
ATOM 2220 N N . ASP A 1 309 ? -5.213 -16.068 -4.370 1.00 84.56 309 ASP A N 1
ATOM 2221 C CA . ASP A 1 309 ? -4.246 -14.980 -4.520 1.00 84.56 309 ASP A CA 1
ATOM 2222 C C . ASP A 1 309 ? -3.137 -15.020 -3.453 1.00 84.56 309 ASP A C 1
ATOM 2224 O O . ASP A 1 309 ? -3.221 -15.699 -2.429 1.00 84.56 309 ASP A O 1
ATOM 2228 N N . ASP A 1 310 ? -2.069 -14.252 -3.687 1.00 85.19 310 ASP A N 1
ATOM 2229 C CA . ASP A 1 310 ? -0.982 -14.092 -2.723 1.00 85.19 310 ASP A CA 1
ATOM 2230 C C . ASP A 1 310 ? -1.497 -13.416 -1.437 1.00 85.19 310 ASP A C 1
ATOM 2232 O O . ASP A 1 310 ? -1.915 -12.254 -1.454 1.00 85.19 310 ASP A O 1
ATOM 2236 N N . ALA A 1 311 ? -1.416 -14.136 -0.312 1.00 83.44 311 ALA A N 1
ATOM 2237 C CA . ALA A 1 311 ? -2.006 -13.736 0.969 1.00 83.44 311 ALA A CA 1
ATOM 2238 C C . ALA A 1 311 ? -1.708 -12.287 1.411 1.00 83.44 311 ALA A C 1
ATOM 2240 O O . ALA A 1 311 ? -2.656 -11.613 1.812 1.00 83.44 311 ALA A O 1
ATOM 2241 N N . PRO A 1 312 ? -0.476 -11.744 1.286 1.00 81.69 312 PRO A N 1
ATOM 2242 C CA . PRO A 1 312 ? -0.197 -10.369 1.710 1.00 81.69 312 PRO A CA 1
ATOM 2243 C C . PRO A 1 312 ? -0.978 -9.314 0.913 1.00 81.69 312 PRO A C 1
ATOM 2245 O O . PRO A 1 312 ? -1.456 -8.329 1.467 1.00 81.69 312 PRO A O 1
ATOM 2248 N N . TYR A 1 313 ? -1.139 -9.521 -0.397 1.00 83.31 313 TYR A N 1
ATOM 2249 C CA . TYR A 1 313 ? -1.875 -8.594 -1.260 1.00 83.31 313 TYR A CA 1
ATOM 2250 C C . TYR A 1 313 ? -3.380 -8.750 -1.078 1.00 83.31 313 TYR A C 1
ATOM 2252 O O . TYR A 1 313 ? -4.105 -7.756 -1.040 1.00 83.31 313 TYR A O 1
ATOM 2260 N N . PHE A 1 314 ? -3.836 -9.993 -0.923 1.00 87.94 314 PHE A N 1
ATOM 2261 C CA . PHE A 1 314 ? -5.238 -10.289 -0.686 1.00 87.94 314 PHE A CA 1
ATOM 2262 C C . PHE A 1 314 ? -5.729 -9.709 0.643 1.00 87.94 314 PHE A C 1
ATOM 2264 O O . PHE A 1 314 ? -6.771 -9.065 0.675 1.00 87.94 314 PHE A O 1
ATOM 2271 N N . GLN A 1 315 ? -4.964 -9.869 1.724 1.00 86.31 315 GLN A N 1
ATOM 2272 C CA . GLN A 1 315 ? -5.336 -9.349 3.042 1.00 86.31 315 GLN A CA 1
ATOM 2273 C C . GLN A 1 315 ? -5.340 -7.822 3.073 1.00 86.31 315 GLN A C 1
ATOM 2275 O O . GLN A 1 315 ? -6.306 -7.241 3.556 1.00 86.31 315 GLN A O 1
ATOM 2280 N N . LYS A 1 316 ? -4.333 -7.175 2.466 1.00 86.38 316 LYS A N 1
ATOM 2281 C CA . LYS A 1 316 ? -4.305 -5.714 2.300 1.00 86.38 316 LYS A CA 1
ATOM 2282 C C . LYS A 1 316 ? -5.540 -5.197 1.553 1.00 86.38 316 LYS A C 1
ATOM 2284 O O . LYS A 1 316 ? -6.075 -4.146 1.887 1.00 86.38 316 LYS A O 1
ATOM 2289 N N . ALA A 1 317 ? -5.972 -5.916 0.515 1.00 89.06 317 ALA A N 1
ATOM 2290 C CA . ALA A 1 317 ? -7.201 -5.583 -0.190 1.00 89.06 317 ALA A CA 1
ATOM 2291 C C . ALA A 1 317 ? -8.436 -5.847 0.681 1.00 89.06 317 ALA A C 1
ATOM 2293 O O . ALA A 1 317 ? -9.327 -5.013 0.712 1.00 89.06 317 ALA A O 1
ATOM 2294 N N . LEU A 1 318 ? -8.500 -6.970 1.398 1.00 89.56 318 LEU A N 1
ATOM 2295 C CA . LEU A 1 318 ? -9.661 -7.335 2.206 1.00 89.56 318 LEU A CA 1
ATOM 2296 C C . LEU A 1 318 ? -9.912 -6.350 3.347 1.00 89.56 318 LEU A C 1
ATOM 2298 O O . LEU A 1 318 ? -11.052 -5.931 3.503 1.00 89.56 318 LEU A O 1
ATOM 2302 N N . SER A 1 319 ? -8.885 -5.968 4.110 1.00 85.25 319 SER A N 1
ATOM 2303 C CA . SER A 1 319 ? -9.047 -5.035 5.230 1.00 85.25 319 SER A CA 1
ATOM 2304 C C . SER A 1 319 ? -9.528 -3.666 4.751 1.00 85.25 319 SER A C 1
ATOM 2306 O O . SER A 1 319 ? -10.576 -3.202 5.193 1.00 85.25 319 SER A O 1
ATOM 2308 N N . GLY A 1 320 ? -8.833 -3.078 3.772 1.00 85.56 320 GLY A N 1
ATOM 2309 C CA . GLY A 1 320 ? -9.207 -1.774 3.223 1.00 85.56 320 GLY A CA 1
ATOM 2310 C C . GLY A 1 320 ? -10.576 -1.782 2.539 1.00 85.56 320 GLY A C 1
ATOM 2311 O O . GLY A 1 320 ? -11.389 -0.895 2.772 1.00 85.56 320 GLY A O 1
ATOM 2312 N N . MET A 1 321 ? -10.873 -2.803 1.726 1.00 88.50 321 MET A N 1
ATOM 2313 C CA . MET A 1 321 ? -12.135 -2.850 0.974 1.00 88.50 321 MET A CA 1
ATOM 2314 C C . MET A 1 321 ? -13.327 -3.197 1.857 1.00 88.50 321 MET A C 1
ATOM 2316 O O . MET A 1 321 ? -14.411 -2.670 1.628 1.00 88.50 321 MET A O 1
ATOM 2320 N N . ALA A 1 322 ? -13.166 -4.064 2.859 1.00 88.94 322 ALA A N 1
ATOM 2321 C CA . ALA A 1 322 ? -14.267 -4.383 3.762 1.00 88.94 322 ALA A CA 1
ATOM 2322 C C . ALA A 1 322 ? -14.726 -3.136 4.529 1.00 88.94 322 ALA A C 1
ATOM 2324 O O . ALA A 1 322 ? -15.927 -2.883 4.610 1.00 88.94 322 ALA A O 1
ATOM 2325 N N . GLU A 1 323 ? -13.785 -2.335 5.032 1.00 88.31 323 GLU A N 1
ATOM 2326 C CA . GLU A 1 323 ? -14.094 -1.088 5.732 1.00 88.31 323 GLU A CA 1
ATOM 2327 C C . GLU A 1 323 ? -14.726 -0.051 4.796 1.00 88.31 323 GLU A C 1
ATOM 2329 O O . GLU A 1 323 ? -15.769 0.522 5.118 1.00 88.31 323 GLU A O 1
ATOM 2334 N N . GLU A 1 324 ? -14.153 0.146 3.606 1.00 88.69 324 GLU A N 1
ATOM 2335 C CA . GLU A 1 324 ? -14.646 1.139 2.651 1.00 88.69 324 GLU A CA 1
ATOM 2336 C C . GLU A 1 324 ? -16.047 0.787 2.127 1.00 88.69 324 GLU A C 1
ATOM 2338 O O . GLU A 1 324 ? -16.909 1.661 2.068 1.00 88.69 324 GLU A O 1
ATOM 2343 N N . ILE A 1 325 ? -16.337 -0.490 1.845 1.00 89.81 325 ILE A N 1
ATOM 2344 C CA . ILE A 1 325 ? -17.671 -0.942 1.404 1.00 89.81 325 ILE A CA 1
ATOM 2345 C C . ILE A 1 325 ? -18.699 -0.813 2.535 1.00 89.81 325 ILE A C 1
ATOM 2347 O O . ILE A 1 325 ? -19.825 -0.373 2.290 1.00 89.81 325 ILE A O 1
ATOM 2351 N N . VAL A 1 326 ? -18.340 -1.165 3.775 1.00 89.25 326 VAL A N 1
ATOM 2352 C CA . VAL A 1 326 ? -19.238 -1.019 4.936 1.00 89.25 326 VAL A CA 1
ATOM 2353 C C . VAL A 1 326 ? -19.492 0.459 5.251 1.00 89.25 326 VAL A C 1
ATOM 2355 O O . VAL A 1 326 ? -20.611 0.832 5.605 1.00 89.25 326 VAL A O 1
ATOM 2358 N N . SER A 1 327 ? -18.498 1.326 5.081 1.00 86.19 327 SER A N 1
ATOM 2359 C CA . SER A 1 327 ? -18.641 2.766 5.307 1.00 86.19 327 SER A CA 1
ATOM 2360 C C . SER A 1 327 ? -19.441 3.448 4.190 1.00 86.19 327 SER A C 1
ATOM 2362 O O . SER A 1 327 ? -20.434 4.133 4.451 1.00 86.19 327 SER A O 1
ATOM 2364 N N . ALA A 1 328 ? -19.065 3.213 2.930 1.00 87.56 328 ALA A N 1
ATOM 2365 C CA . ALA A 1 328 ? -19.689 3.832 1.764 1.00 87.56 328 ALA A CA 1
ATOM 2366 C C . ALA A 1 328 ? -21.055 3.223 1.417 1.00 87.56 328 ALA A C 1
ATOM 2368 O O . ALA A 1 328 ? -21.864 3.875 0.755 1.00 87.56 328 ALA A O 1
ATOM 2369 N N . GLN A 1 329 ? -21.322 1.981 1.841 1.00 91.69 329 GLN A N 1
ATOM 2370 C CA . GLN A 1 329 ? -22.504 1.202 1.451 1.00 91.69 329 GLN A CA 1
ATOM 2371 C C . GLN A 1 329 ? -22.690 1.172 -0.078 1.00 91.69 329 GLN A C 1
ATOM 2373 O O . GLN A 1 329 ? -23.804 1.261 -0.597 1.00 91.69 329 GLN A O 1
ATOM 2378 N N . SER A 1 330 ? -21.579 1.065 -0.808 1.00 89.12 330 SER A N 1
ATOM 2379 C CA . SER A 1 330 ? -21.507 1.082 -2.269 1.00 89.12 330 SER A CA 1
ATOM 2380 C C . SER A 1 330 ? -20.401 0.144 -2.754 1.00 89.12 330 SER A C 1
ATOM 2382 O O . SER A 1 330 ? -19.456 -0.133 -2.020 1.00 89.12 330 SER A O 1
ATOM 2384 N N . LEU A 1 331 ? -20.518 -0.325 -3.999 1.00 87.44 331 LEU A N 1
ATOM 2385 C CA . LEU A 1 331 ? -19.450 -1.037 -4.713 1.00 87.44 331 LEU A CA 1
ATOM 2386 C C . LEU A 1 331 ? -18.561 -0.096 -5.546 1.00 87.44 331 LEU A C 1
ATOM 2388 O O . LEU A 1 331 ? -17.563 -0.536 -6.108 1.00 87.44 331 LEU A O 1
ATOM 2392 N N . ASP A 1 332 ? -18.926 1.186 -5.636 1.00 86.69 332 ASP A N 1
ATOM 2393 C CA . ASP A 1 332 ? -18.132 2.239 -6.280 1.00 86.69 332 ASP A CA 1
ATOM 2394 C C . ASP A 1 332 ? -17.091 2.781 -5.288 1.00 86.69 332 ASP A C 1
ATOM 2396 O O . ASP A 1 332 ? -17.241 3.871 -4.738 1.00 86.69 332 ASP A O 1
ATOM 2400 N N . VAL A 1 333 ? -16.097 1.947 -4.987 1.00 87.00 333 VAL A N 1
ATOM 2401 C CA . VAL A 1 333 ? -14.981 2.234 -4.073 1.00 87.00 333 VAL A CA 1
ATOM 2402 C C . VAL A 1 333 ? -13.653 2.052 -4.804 1.00 87.00 333 VAL A C 1
ATOM 2404 O O . VAL A 1 333 ? -13.553 1.262 -5.752 1.00 87.00 333 VAL A O 1
ATOM 2407 N N . ASP A 1 334 ? -12.626 2.792 -4.392 1.00 88.31 334 ASP A N 1
ATOM 2408 C CA . ASP A 1 334 ? -11.339 2.779 -5.086 1.00 88.31 334 ASP A CA 1
ATOM 2409 C C . ASP A 1 334 ? -10.552 1.501 -4.772 1.00 88.31 334 ASP A C 1
ATOM 2411 O O . ASP A 1 334 ? -10.497 1.030 -3.645 1.00 88.31 334 ASP A O 1
ATOM 2415 N N . THR A 1 335 ? -9.868 0.919 -5.760 1.00 89.94 335 THR A N 1
ATOM 2416 C CA . THR A 1 335 ? -9.031 -0.264 -5.490 1.00 89.94 335 THR A CA 1
ATOM 2417 C C . THR A 1 335 ? -7.784 0.088 -4.676 1.00 89.94 335 THR A C 1
ATOM 2419 O O . THR A 1 335 ? -7.146 1.118 -4.907 1.00 89.94 335 THR A O 1
ATOM 2422 N N . VAL A 1 336 ? -7.329 -0.836 -3.828 1.00 86.38 336 VAL A N 1
ATOM 2423 C CA . VAL A 1 336 ? -6.136 -0.635 -2.996 1.00 86.38 336 VAL A CA 1
ATOM 2424 C C . VAL A 1 336 ? -4.855 -0.644 -3.839 1.00 86.38 336 VAL A C 1
ATOM 2426 O O . VAL A 1 336 ? -4.584 -1.569 -4.616 1.00 86.38 336 VAL A O 1
ATOM 2429 N N . SER A 1 337 ? -4.006 0.371 -3.647 1.00 86.75 337 SER A N 1
ATOM 2430 C CA . SER A 1 337 ? -2.732 0.502 -4.364 1.00 86.75 337 SER A CA 1
ATOM 2431 C C . SER A 1 337 ? -1.812 -0.705 -4.131 1.00 86.75 337 SER A C 1
ATOM 2433 O O . SER A 1 337 ? -1.507 -1.086 -2.993 1.00 86.75 337 SER A O 1
ATOM 2435 N N . GLY A 1 338 ? -1.364 -1.312 -5.235 1.00 81.12 338 GLY A N 1
ATOM 2436 C CA . GLY A 1 338 ? -0.538 -2.522 -5.244 1.00 81.12 338 GLY A CA 1
ATOM 2437 C C . GLY A 1 338 ? -1.311 -3.835 -5.066 1.00 81.12 338 GLY A C 1
ATOM 2438 O O . GLY A 1 338 ? -0.704 -4.891 -5.205 1.00 81.12 338 GLY A O 1
ATOM 2439 N N . ALA A 1 339 ? -2.623 -3.785 -4.816 1.00 89.12 339 ALA A N 1
ATOM 2440 C CA . ALA A 1 339 ? -3.490 -4.953 -4.647 1.00 89.12 339 ALA A CA 1
ATOM 2441 C C . ALA A 1 339 ? -4.735 -4.904 -5.558 1.00 89.12 339 ALA A C 1
ATOM 2443 O O . ALA A 1 339 ? -5.740 -5.552 -5.291 1.00 89.12 339 ALA A O 1
ATOM 2444 N N . THR A 1 340 ? -4.652 -4.172 -6.676 1.00 90.06 340 THR A N 1
ATOM 2445 C CA . THR A 1 340 ? -5.768 -3.911 -7.602 1.00 90.06 340 THR A CA 1
ATOM 2446 C C . THR A 1 340 ? -6.514 -5.171 -8.051 1.00 90.06 340 THR A C 1
ATOM 2448 O O . THR A 1 340 ? -7.740 -5.178 -8.066 1.00 90.06 340 THR A O 1
ATOM 2451 N N . TYR A 1 341 ? -5.803 -6.251 -8.399 1.00 89.19 341 TYR A N 1
ATOM 2452 C CA . TYR A 1 341 ? -6.443 -7.496 -8.845 1.00 89.19 341 TYR A CA 1
ATOM 2453 C C . TYR A 1 341 ? -7.254 -8.159 -7.728 1.00 89.19 341 TYR A C 1
ATOM 2455 O O . TYR A 1 341 ? -8.384 -8.587 -7.964 1.00 89.19 341 TYR A O 1
ATOM 2463 N N . SER A 1 342 ? -6.704 -8.194 -6.516 1.00 93.31 342 SER A N 1
ATOM 2464 C CA . SER A 1 342 ? -7.377 -8.756 -5.350 1.00 93.31 342 SER A CA 1
ATOM 2465 C C . SER A 1 342 ? -8.556 -7.876 -4.916 1.00 93.31 342 SER A C 1
ATOM 2467 O O . SER A 1 342 ? -9.629 -8.417 -4.660 1.00 93.31 342 SER A O 1
ATOM 2469 N N . SER A 1 343 ? -8.425 -6.542 -4.956 1.00 93.81 343 SER A N 1
ATOM 2470 C CA . SER A 1 343 ? -9.539 -5.603 -4.727 1.00 93.81 343 SER A CA 1
ATOM 2471 C C . SER A 1 343 ? -10.691 -5.834 -5.706 1.00 93.81 343 SER A C 1
ATOM 2473 O O . SER A 1 343 ? -11.829 -5.996 -5.279 1.00 93.81 343 SER A O 1
ATOM 2475 N N . ASN A 1 344 ? -10.399 -5.954 -7.005 1.00 92.12 344 ASN A N 1
ATOM 2476 C CA . ASN A 1 344 ? -11.423 -6.242 -8.011 1.00 92.12 344 ASN A CA 1
ATOM 2477 C C . ASN A 1 344 ? -12.121 -7.590 -7.772 1.00 92.12 344 ASN A C 1
ATOM 2479 O O . ASN A 1 344 ? -13.321 -7.700 -8.007 1.00 92.12 344 ASN A O 1
ATOM 2483 N N . SER A 1 345 ? -11.392 -8.606 -7.294 1.00 93.12 345 SER A N 1
ATOM 2484 C CA . SER A 1 345 ? -11.984 -9.913 -6.973 1.00 93.12 345 SER A CA 1
ATOM 2485 C C . SER A 1 345 ? -12.935 -9.855 -5.782 1.00 93.12 345 SER A C 1
ATOM 2487 O O . SER A 1 345 ? -13.953 -10.535 -5.789 1.00 93.12 345 SER A O 1
ATOM 2489 N N . ILE A 1 346 ? -12.632 -9.027 -4.779 1.00 92.69 346 ILE A N 1
ATOM 2490 C CA . ILE A 1 346 ? -13.493 -8.832 -3.609 1.00 92.69 346 ILE A CA 1
ATOM 2491 C C . ILE A 1 346 ? -14.752 -8.069 -4.020 1.00 92.69 346 ILE A C 1
ATOM 2493 O O . ILE A 1 346 ? -15.845 -8.490 -3.661 1.00 92.69 346 ILE A O 1
ATOM 2497 N N . LEU A 1 347 ? -14.620 -7.008 -4.821 1.00 92.62 347 LEU A N 1
ATOM 2498 C CA . LEU A 1 347 ? -15.765 -6.249 -5.333 1.00 92.62 347 LEU A CA 1
ATOM 2499 C C . LEU A 1 347 ? -16.695 -7.117 -6.180 1.00 92.62 347 LEU A C 1
ATOM 2501 O O . LEU A 1 347 ? -17.905 -7.086 -5.978 1.00 92.62 347 LEU A O 1
ATOM 2505 N N . GLU A 1 348 ? -16.138 -7.948 -7.064 1.00 93.19 348 GLU A N 1
ATOM 2506 C CA . GLU A 1 348 ? -16.922 -8.915 -7.836 1.00 93.19 348 GLU A CA 1
ATOM 2507 C C . GLU A 1 348 ? -17.595 -9.950 -6.933 1.00 93.19 348 GLU A C 1
ATOM 2509 O O . GLU A 1 348 ? -18.774 -10.228 -7.111 1.00 93.19 348 GLU A O 1
ATOM 2514 N N . ALA A 1 349 ? -16.891 -10.468 -5.924 1.00 92.56 349 ALA A N 1
ATOM 2515 C CA . ALA A 1 349 ? -17.453 -11.452 -5.009 1.00 92.56 349 ALA A CA 1
ATOM 2516 C C . ALA A 1 349 ? -18.573 -10.870 -4.127 1.00 92.56 349 ALA A C 1
ATOM 2518 O O . ALA A 1 349 ? -19.555 -11.558 -3.855 1.00 92.56 349 ALA A O 1
ATOM 2519 N N . VAL A 1 350 ? -18.476 -9.605 -3.705 1.00 90.88 350 VAL A N 1
ATOM 2520 C CA . VAL A 1 350 ? -19.562 -8.917 -2.982 1.00 90.88 350 VAL A CA 1
ATOM 2521 C C . VAL A 1 350 ? -20.733 -8.623 -3.923 1.00 90.88 350 VAL A C 1
ATOM 2523 O O . VAL A 1 350 ? -21.887 -8.793 -3.529 1.00 90.88 350 VAL A O 1
ATOM 2526 N N . ALA A 1 351 ? -20.463 -8.233 -5.169 1.00 91.06 351 ALA A N 1
ATOM 2527 C CA . ALA A 1 351 ? -21.492 -8.021 -6.183 1.00 91.06 351 ALA A CA 1
ATOM 2528 C C . ALA A 1 351 ? -22.268 -9.312 -6.490 1.00 91.06 351 ALA A C 1
ATOM 2530 O O . ALA A 1 351 ? -23.494 -9.311 -6.436 1.00 91.06 351 ALA A O 1
ATOM 2531 N N . ASP A 1 352 ? -21.562 -10.428 -6.693 1.00 91.06 352 ASP A N 1
ATOM 2532 C CA . ASP A 1 352 ? -22.130 -11.768 -6.892 1.00 91.06 352 ASP A CA 1
ATOM 2533 C C . ASP A 1 352 ? -22.966 -12.212 -5.680 1.00 91.06 352 ASP A C 1
ATOM 2535 O O . ASP A 1 352 ? -24.093 -12.680 -5.834 1.00 91.06 352 ASP A O 1
ATOM 2539 N N . ALA A 1 353 ? -22.470 -11.973 -4.458 1.00 88.38 353 ALA A N 1
ATOM 2540 C CA . ALA A 1 353 ? -23.189 -12.295 -3.224 1.00 88.38 353 ALA A CA 1
ATOM 2541 C C . ALA A 1 353 ? -24.502 -11.506 -3.083 1.00 88.38 353 ALA A C 1
ATOM 2543 O O . ALA A 1 353 ? -25.501 -12.033 -2.599 1.00 88.38 353 ALA A O 1
ATOM 2544 N N . THR A 1 354 ? -24.493 -10.234 -3.483 1.00 86.00 354 THR A N 1
ATOM 2545 C CA . THR A 1 354 ? -25.621 -9.308 -3.291 1.00 86.00 354 THR A CA 1
ATOM 2546 C C . THR A 1 354 ? -26.520 -9.160 -4.520 1.00 86.00 354 THR A C 1
ATOM 2548 O O . THR A 1 354 ? -27.568 -8.522 -4.434 1.00 86.00 354 THR A O 1
ATOM 2551 N N . GLY A 1 355 ? -26.158 -9.780 -5.647 1.00 83.38 355 GLY A N 1
ATOM 2552 C CA . GLY A 1 355 ? -26.879 -9.683 -6.917 1.00 83.38 355 GLY A CA 1
ATOM 2553 C C . GLY A 1 355 ? -26.761 -8.316 -7.599 1.00 83.38 355 GLY A C 1
ATOM 2554 O O . GLY A 1 355 ? -27.633 -7.958 -8.390 1.00 83.38 355 GLY A O 1
ATOM 2555 N N . LEU A 1 356 ? -25.720 -7.545 -7.278 1.00 86.25 356 LEU A N 1
ATOM 2556 C CA . LEU A 1 356 ? -25.448 -6.238 -7.874 1.00 86.25 356 LEU A CA 1
ATOM 2557 C C . LEU A 1 356 ? -24.581 -6.368 -9.129 1.00 86.25 356 LEU A C 1
ATOM 2559 O O . LEU A 1 356 ? -23.752 -7.266 -9.248 1.00 86.25 356 LEU A O 1
ATOM 2563 N N . ASP A 1 357 ? -24.743 -5.428 -10.060 1.00 84.38 357 ASP A N 1
ATOM 2564 C CA . ASP A 1 357 ? -23.917 -5.380 -11.264 1.00 84.38 357 ASP A CA 1
ATOM 2565 C C . ASP A 1 357 ? -22.537 -4.784 -10.948 1.00 84.38 357 ASP A C 1
ATOM 2567 O O . ASP A 1 357 ? -22.410 -3.624 -10.554 1.00 84.38 357 ASP A O 1
ATOM 2571 N N . PHE A 1 358 ? -21.483 -5.561 -11.195 1.00 86.69 358 PHE A N 1
ATOM 2572 C CA . PHE A 1 358 ? -20.096 -5.107 -11.138 1.00 86.69 358 PHE A CA 1
ATOM 2573 C C . PHE A 1 358 ? -19.308 -5.670 -12.322 1.00 86.69 358 PHE A C 1
ATOM 2575 O O . PHE A 1 358 ? -19.463 -6.828 -12.702 1.00 86.69 358 PHE A O 1
ATOM 2582 N N . THR A 1 359 ? -18.444 -4.852 -12.927 1.00 86.62 359 THR A N 1
ATOM 2583 C CA . THR A 1 359 ? -17.586 -5.288 -14.038 1.00 86.62 359 THR A CA 1
ATOM 2584 C C . THR A 1 359 ? -16.156 -5.461 -13.556 1.00 86.62 359 THR A C 1
ATOM 2586 O O . THR A 1 359 ? -15.429 -4.484 -13.380 1.00 86.62 359 THR A O 1
ATOM 2589 N N . ASN A 1 360 ? -15.714 -6.710 -13.408 1.00 83.31 360 ASN A N 1
ATOM 2590 C CA . ASN A 1 360 ? -14.340 -6.988 -13.018 1.00 83.31 360 ASN A CA 1
ATOM 2591 C C . ASN A 1 360 ? -13.354 -6.691 -14.166 1.00 83.31 360 ASN A C 1
ATOM 2593 O O . ASN A 1 360 ? -13.309 -7.372 -15.197 1.00 83.31 360 ASN A O 1
ATOM 2597 N N . LEU A 1 361 ? -12.497 -5.687 -13.962 1.00 81.81 361 LEU A N 1
ATOM 2598 C CA . LEU A 1 361 ? -11.470 -5.281 -14.924 1.00 81.81 361 LEU A CA 1
ATOM 2599 C C . LEU A 1 361 ? -10.373 -6.338 -15.131 1.00 81.81 361 LEU A C 1
ATOM 2601 O O . LEU A 1 361 ? -9.688 -6.299 -16.158 1.00 81.81 361 LEU A O 1
ATOM 2605 N N . ASN A 1 362 ? -10.228 -7.308 -14.226 1.00 78.31 362 ASN A N 1
ATOM 2606 C CA . ASN A 1 362 ? -9.295 -8.428 -14.365 1.00 78.31 362 ASN A CA 1
ATOM 2607 C C . ASN A 1 362 ? -9.642 -9.282 -15.597 1.00 78.31 362 ASN A C 1
ATOM 2609 O O . ASN A 1 362 ? -8.750 -9.675 -16.350 1.00 78.31 362 ASN A O 1
ATOM 2613 N N . LEU A 1 363 ? -10.937 -9.483 -15.870 1.00 63.41 363 LEU A N 1
ATOM 2614 C CA . LEU A 1 363 ? -11.433 -10.297 -16.988 1.00 63.41 363 LEU A CA 1
ATOM 2615 C C . LEU A 1 363 ? -11.236 -9.622 -18.354 1.00 63.41 363 LEU A C 1
ATOM 2617 O O . LEU A 1 363 ? -11.081 -10.298 -19.373 1.00 63.41 363 LEU A O 1
ATOM 2621 N N . SER A 1 364 ? -11.161 -8.289 -18.385 1.00 57.25 364 SER A N 1
ATOM 2622 C CA . SER A 1 364 ? -10.904 -7.526 -19.615 1.00 57.25 364 SER A CA 1
ATOM 2623 C C . SER A 1 364 ? -9.481 -7.714 -20.167 1.00 57.25 364 SER A C 1
ATOM 2625 O O . SER A 1 364 ? -9.240 -7.473 -21.351 1.00 57.25 364 SER A O 1
ATOM 2627 N N . ARG A 1 365 ? -8.532 -8.184 -19.339 1.00 47.84 365 ARG A N 1
ATOM 2628 C CA . ARG A 1 365 ? -7.128 -8.399 -19.735 1.00 47.84 365 ARG A CA 1
ATOM 2629 C C . ARG A 1 365 ? -6.842 -9.804 -20.267 1.00 47.84 365 ARG A C 1
ATOM 2631 O O . ARG A 1 365 ? -5.898 -9.962 -21.034 1.00 47.84 365 ARG A O 1
ATOM 2638 N N . THR A 1 366 ? -7.666 -10.805 -19.961 1.00 43.38 366 THR A N 1
ATOM 2639 C CA . THR A 1 366 ? -7.457 -12.190 -20.434 1.00 43.38 366 THR A CA 1
ATOM 2640 C C . THR A 1 366 ? -7.775 -12.366 -21.928 1.00 43.38 366 THR A C 1
ATOM 2642 O O . THR A 1 366 ? -7.321 -13.321 -22.555 1.00 43.38 366 THR A O 1
ATOM 2645 N N . ALA A 1 367 ? -8.494 -11.420 -22.544 1.00 39.53 367 ALA A N 1
ATOM 2646 C CA . ALA A 1 367 ? -8.794 -11.435 -23.980 1.00 39.53 367 ALA A CA 1
ATOM 2647 C C . ALA A 1 367 ? -7.696 -10.808 -24.870 1.00 39.53 367 ALA A C 1
ATOM 2649 O O . ALA A 1 367 ? -7.796 -10.863 -26.098 1.00 39.53 367 ALA A O 1
ATOM 2650 N N . GLY A 1 368 ? -6.637 -10.229 -24.294 1.00 37.78 368 GLY A N 1
ATOM 2651 C CA . GLY A 1 368 ? -5.567 -9.561 -25.037 1.00 37.78 368 GLY A CA 1
ATOM 2652 C C . GLY A 1 368 ? -4.204 -10.209 -24.804 1.00 37.78 368 GLY A C 1
ATOM 2653 O O . GLY A 1 368 ? -3.656 -10.112 -23.718 1.00 37.78 368 GLY A O 1
ATOM 2654 N N . HIS A 1 369 ? -3.627 -10.791 -25.861 1.00 39.12 369 HIS A N 1
ATOM 2655 C CA . HIS A 1 369 ? -2.230 -11.263 -25.954 1.00 39.12 369 HIS A CA 1
ATOM 2656 C C . HIS A 1 369 ? -1.881 -12.665 -25.420 1.00 39.12 369 HIS A C 1
ATOM 2658 O O . HIS A 1 369 ? -0.732 -12.935 -25.078 1.00 39.12 369 HIS A O 1
ATOM 2664 N N . GLY A 1 370 ? -2.812 -13.618 -25.500 1.00 35.50 370 GLY A N 1
ATOM 2665 C CA . GLY A 1 370 ? -2.501 -15.053 -25.421 1.00 35.50 370 GLY A CA 1
ATOM 2666 C C . GLY A 1 370 ? -1.858 -15.604 -26.704 1.00 35.50 370 GLY A C 1
ATOM 2667 O O . GLY A 1 370 ? -2.472 -16.394 -27.423 1.00 35.50 370 GLY A O 1
ATOM 2668 N N . GLY A 1 371 ? -0.631 -15.179 -27.019 1.00 30.23 371 GLY A N 1
ATOM 2669 C CA . GLY A 1 371 ? 0.218 -15.852 -28.002 1.00 30.23 371 GLY A CA 1
ATOM 2670 C C . GLY A 1 371 ? 0.585 -17.243 -27.488 1.00 30.23 371 GLY A C 1
ATOM 2671 O O . GLY A 1 371 ? 1.308 -17.378 -26.506 1.00 30.23 371 GLY A O 1
ATOM 2672 N N . LYS A 1 372 ? 0.036 -18.271 -28.136 1.00 36.12 372 LYS A N 1
ATOM 2673 C CA . LYS A 1 372 ? 0.324 -19.683 -27.880 1.00 36.12 372 LYS A CA 1
ATOM 2674 C C . LYS A 1 372 ? 1.800 -19.956 -28.177 1.00 36.12 372 LYS A C 1
ATOM 2676 O O . LYS A 1 372 ? 2.220 -19.783 -29.318 1.00 36.12 372 LYS A O 1
ATOM 2681 N N . TRP A 1 373 ? 2.557 -20.415 -27.188 1.00 40.97 373 TRP A N 1
ATOM 2682 C CA . TRP A 1 373 ? 3.843 -21.063 -27.434 1.00 40.97 373 TRP A CA 1
ATOM 2683 C C . TRP A 1 373 ? 3.567 -22.556 -27.611 1.00 40.97 373 TRP A C 1
ATOM 2685 O O . TRP A 1 373 ? 3.207 -23.241 -26.654 1.00 40.97 373 TRP A O 1
ATOM 2695 N N . ALA A 1 374 ? 3.636 -22.999 -28.866 1.00 34.78 374 ALA A N 1
ATOM 2696 C CA . ALA A 1 374 ? 3.758 -24.395 -29.268 1.00 34.78 374 ALA A CA 1
ATOM 2697 C C . ALA A 1 374 ? 5.208 -24.656 -29.677 1.00 34.78 374 ALA A C 1
ATOM 2699 O O . ALA A 1 374 ? 5.823 -23.708 -30.225 1.00 34.78 374 ALA A O 1
#

Sequence (374 aa):
MSESRPQKLPKSLIFSAGGALLLAIAIFSLFIDRTFCRYLCPLGAVFVISKIRLFHIRKKDTRCGRCHICTDAFIMGIDTGGSSVVTSGECIDCFRCADACPSANLMAPSCEAAAATAAPLAFTGMVCIGTIAAERPVPETAATTSAASSQGLYQDSTYTGSDQGYKDTTSVSVTVESSAFSSIEVLSYADDRQFFEKASSTVITEILSPQSTEVAAVSGATFSSEGIMAAVQDALESGAITERADTRSNDAQESSSASTKSSSAAGAFADVADGTYTGSGTGLRGTTTVSGTVEGGRVTSITAISYEDDAPYFQKALSGMAEEIVSAQSLDVDTVSGATYSSNSILEAVADATGLDFTNLNLSRTAGHGGKWA

Secondary structure (DSSP, 8-state):
-------PPPTTTTTSHHHHHHHHHHHHHHHSTTHIIIIISHHHHHHHH----S---EE-GGG--S--HHHHT-TT----TT-SB---TT-----HHHHT-TT--EE---GGGGSSS------------S--------------------TTTB-SSEEEEEEE-SSSEEEEEEEEETTEEEEEEEEE--S-HHHHHHHHHHHHHHHHTTT-S--PPPTT-HHHHHHHHHHHHHHHHTTB-------------------S-------TTTTSPSEEEEEEEE-SSSEEEEEEEEETTEEEEEEEEE--S-HHHHHHHHHHHHHHHHHH-SS--PPPTT-HHHHHHHHHHHHHHHT-----TTTTTTTS------

Foldseek 3Di:
DDDDDDDDDDPVVCVPPVVVVVVVVVVVCVVDPPCCVQPVDPVNVVLLVCLPDPWKKFFAPPPDDQPCQLQVQQPQRDDPPPDRIDNDSRDPLPCSSCVRDPVNGIDGPDPVPVPDDDDDDDDDDDDPPDDDDVDDDPDPDPPPPVPPLQQPFFDQAKFKFWDQALPGIWIWIFGADNSATPFIGTPDDPDDPVLLVVLCVVLRCQCRPSVDLPDDADVPSRRSNVRSSVRVVRRVVVGTPPPDDDDDDDDDDDDDDDDDDDDDDLAPQQPFDFDKFKFWFAFDQGIWIWIWGADNSATDFIGTPDDPDDVSLLVQLRVVLRVQCRVRVDLPDDGDPPNNRSNLGSSRGVCRRRVHDDDRVSVVPVVPDPPDDD